Protein AF-A0A9R0DMP6-F1 (afdb_monomer)

Radius of gyration: 32.62 Å; Cα contacts (8 Å, |Δi|>4): 359; chains: 1; bounding box: 86×54×80 Å

Structure (mmCIF, N/CA/C/O backbone):
data_AF-A0A9R0DMP6-F1
#
_entry.id   AF-A0A9R0DMP6-F1
#
loop_
_atom_site.group_PDB
_atom_site.id
_atom_site.type_symbol
_atom_site.label_atom_id
_atom_site.label_alt_id
_atom_site.label_comp_id
_atom_site.label_asym_id
_atom_site.label_entity_id
_atom_site.label_seq_id
_atom_site.pdbx_PDB_ins_code
_atom_site.Cartn_x
_atom_site.Cartn_y
_atom_site.Cartn_z
_atom_site.occupancy
_atom_site.B_iso_or_equiv
_atom_site.auth_seq_id
_atom_site.auth_comp_id
_atom_site.auth_asym_id
_atom_site.auth_atom_id
_atom_site.pdbx_PDB_model_num
ATOM 1 N N . MET A 1 1 ? 0.246 -8.257 -2.667 1.00 47.66 1 MET A N 1
ATOM 2 C CA . MET A 1 1 ? -1.151 -7.794 -2.554 1.00 47.66 1 MET A CA 1
ATOM 3 C C . MET A 1 1 ? -2.000 -8.799 -3.299 1.00 47.66 1 MET A C 1
ATOM 5 O O . MET A 1 1 ? -1.548 -9.248 -4.347 1.00 47.66 1 MET A O 1
ATOM 9 N N . GLY A 1 2 ? -3.078 -9.253 -2.658 1.00 70.06 2 GLY A N 1
ATOM 10 C CA . GLY A 1 2 ? -3.811 -10.471 -3.004 1.00 70.06 2 GLY A CA 1
ATOM 11 C C . GLY A 1 2 ? -4.573 -10.407 -4.324 1.00 70.06 2 GLY A C 1
ATOM 12 O O . GLY A 1 2 ? -4.516 -9.415 -5.049 1.00 70.06 2 GLY A O 1
ATOM 13 N N . ASN A 1 3 ? -5.274 -11.497 -4.623 1.00 82.44 3 ASN A N 1
ATOM 14 C CA . ASN A 1 3 ? -6.176 -11.584 -5.764 1.00 82.44 3 ASN A CA 1
ATOM 15 C C . ASN A 1 3 ? -7.238 -10.463 -5.663 1.00 82.44 3 ASN A C 1
ATOM 17 O O . ASN A 1 3 ? -7.941 -10.418 -4.654 1.00 82.44 3 ASN A O 1
ATOM 21 N N . PRO A 1 4 ? -7.371 -9.569 -6.664 1.00 87.19 4 PRO A N 1
ATOM 22 C CA . PRO A 1 4 ? -8.314 -8.447 -6.616 1.00 87.19 4 PRO A CA 1
ATOM 23 C C . PRO A 1 4 ? -9.784 -8.884 -6.549 1.00 87.19 4 PRO A C 1
ATOM 25 O O . PRO A 1 4 ? -10.624 -8.109 -6.109 1.00 87.19 4 PRO A O 1
ATOM 28 N N . VAL A 1 5 ? -10.092 -10.118 -6.954 1.00 91.69 5 VAL A N 1
ATOM 29 C CA . VAL A 1 5 ? -11.447 -10.687 -6.919 1.00 91.69 5 VAL A CA 1
ATOM 30 C C . VAL A 1 5 ? -11.797 -11.232 -5.530 1.00 91.69 5 VAL A C 1
ATOM 32 O O . VAL A 1 5 ? -12.966 -11.271 -5.158 1.00 91.69 5 VAL A O 1
ATOM 35 N N . ALA A 1 6 ? -10.798 -11.615 -4.729 1.00 90.31 6 ALA A N 1
ATOM 36 C CA . ALA A 1 6 ? -11.034 -12.283 -3.450 1.00 90.31 6 ALA A CA 1
ATOM 37 C C . ALA A 1 6 ? -11.860 -11.448 -2.445 1.00 90.31 6 ALA A C 1
ATOM 39 O O . ALA A 1 6 ? -12.798 -12.011 -1.887 1.00 90.31 6 ALA A O 1
ATOM 40 N N . PRO A 1 7 ? -11.615 -10.135 -2.238 1.00 90.69 7 PRO A N 1
ATOM 41 C CA . PRO A 1 7 ? -12.440 -9.330 -1.330 1.00 90.69 7 PRO A CA 1
ATOM 42 C C . PRO A 1 7 ? -13.903 -9.224 -1.771 1.00 90.69 7 PRO A C 1
ATOM 44 O O . PRO A 1 7 ? -14.795 -9.177 -0.932 1.00 90.69 7 PRO A O 1
ATOM 47 N N . ILE A 1 8 ? -14.150 -9.206 -3.085 1.00 91.25 8 ILE A N 1
ATOM 48 C CA . ILE A 1 8 ? -15.504 -9.124 -3.646 1.00 91.25 8 ILE A CA 1
ATOM 49 C C . ILE A 1 8 ? -16.259 -10.419 -3.351 1.00 91.25 8 ILE A C 1
ATOM 51 O O . ILE A 1 8 ? -17.368 -10.373 -2.831 1.00 91.25 8 ILE A O 1
ATOM 55 N N . LEU A 1 9 ? -15.637 -11.570 -3.625 1.00 92.62 9 LEU A N 1
ATOM 56 C CA . LEU A 1 9 ? -16.234 -12.875 -3.330 1.00 92.62 9 LEU A CA 1
ATOM 57 C C . LEU A 1 9 ? -16.460 -13.076 -1.828 1.00 92.62 9 LEU A C 1
ATOM 59 O O . LEU A 1 9 ? -17.505 -13.584 -1.438 1.00 92.62 9 LEU A O 1
ATOM 63 N N . ALA A 1 10 ? -15.511 -12.644 -0.992 1.00 91.50 10 ALA A N 1
ATOM 64 C CA . ALA A 1 10 ? -15.656 -12.703 0.458 1.00 91.50 10 ALA A CA 1
ATOM 65 C C . ALA A 1 10 ? -16.846 -11.860 0.938 1.00 91.50 10 ALA A C 1
ATOM 67 O O . ALA A 1 10 ? -17.655 -12.346 1.719 1.00 91.50 10 ALA A O 1
ATOM 68 N N . ASN A 1 11 ? -16.999 -10.632 0.434 1.00 92.38 11 ASN A N 1
ATOM 69 C CA . ASN A 1 11 ? -18.142 -9.789 0.782 1.00 92.38 11 ASN A CA 1
ATOM 70 C C . ASN A 1 11 ? -19.471 -10.377 0.307 1.00 92.38 11 ASN A C 1
ATOM 72 O O . ASN A 1 11 ? -20.410 -10.391 1.092 1.00 92.38 11 ASN A O 1
ATOM 76 N N . LEU A 1 12 ? -19.534 -10.903 -0.921 1.00 93.38 12 LEU A N 1
ATOM 77 C CA . LEU A 1 12 ? -20.744 -11.532 -1.457 1.00 93.38 12 LEU A CA 1
ATOM 78 C C . LEU A 1 12 ? -21.187 -12.720 -0.595 1.00 93.38 12 LEU A C 1
ATOM 80 O O . LEU A 1 12 ? -22.362 -12.855 -0.264 1.00 93.38 12 LEU A O 1
ATOM 84 N N . TRP A 1 13 ? -20.232 -13.568 -0.204 1.00 91.44 13 TRP A N 1
ATOM 85 C CA . TRP A 1 13 ? -20.510 -14.684 0.693 1.00 91.44 13 TRP A CA 1
ATOM 86 C C . TRP A 1 13 ? -20.978 -14.204 2.068 1.00 91.44 13 TRP A C 1
ATOM 88 O O . TRP A 1 13 ? -21.959 -14.723 2.594 1.00 91.44 13 TRP A O 1
ATOM 98 N N . MET A 1 14 ? -20.307 -13.199 2.637 1.00 91.94 14 MET A N 1
ATOM 99 C CA . MET A 1 14 ? -20.679 -12.647 3.938 1.00 91.94 14 MET A CA 1
ATOM 100 C C . MET A 1 14 ? -22.059 -11.986 3.921 1.00 91.94 14 MET A C 1
ATOM 102 O O . MET A 1 14 ? -22.785 -12.140 4.889 1.00 91.94 14 MET A O 1
ATOM 106 N N . GLU A 1 15 ? -22.464 -11.322 2.838 1.00 91.56 15 GLU A N 1
ATOM 107 C CA . GLU A 1 15 ? -23.814 -10.750 2.710 1.00 91.56 15 GLU A CA 1
ATOM 108 C C . GLU A 1 15 ? -24.899 -11.833 2.691 1.00 91.56 15 GLU A C 1
ATOM 110 O O . GLU A 1 15 ? -25.891 -11.724 3.411 1.00 91.56 15 GLU A O 1
ATOM 115 N N . TYR A 1 16 ? -24.693 -12.903 1.913 1.00 90.06 16 TYR A N 1
ATOM 116 C CA . TYR A 1 16 ? -25.585 -14.067 1.921 1.00 90.06 16 TYR A CA 1
ATOM 117 C C . TYR A 1 16 ? -25.663 -14.698 3.318 1.00 90.06 16 TYR A C 1
ATOM 119 O O . TYR A 1 16 ? -26.747 -14.963 3.835 1.00 90.06 16 TYR A O 1
ATOM 127 N N . PHE A 1 17 ? -24.506 -14.890 3.949 1.00 88.50 17 PHE A N 1
ATOM 128 C CA . PHE A 1 17 ? -24.397 -15.456 5.286 1.00 88.50 17 PHE A CA 1
ATOM 129 C C . PHE A 1 17 ? -25.123 -14.601 6.337 1.00 88.50 17 PHE A C 1
ATOM 131 O O . PHE A 1 17 ? -25.928 -15.111 7.111 1.00 88.50 17 PHE A O 1
ATOM 138 N N . GLU A 1 18 ? -24.885 -13.289 6.345 1.00 89.81 18 GLU A N 1
ATOM 139 C CA . GLU A 1 18 ? -25.514 -12.339 7.268 1.00 89.81 18 GLU A CA 1
ATOM 140 C C . GLU A 1 18 ? -27.040 -12.319 7.099 1.00 89.81 18 GLU A C 1
ATOM 142 O O . GLU A 1 18 ? -27.763 -12.256 8.095 1.00 89.81 18 GLU A O 1
ATOM 147 N N . ALA A 1 19 ? -27.544 -12.433 5.865 1.00 86.50 19 ALA A N 1
ATOM 148 C CA . ALA A 1 19 ? -28.979 -12.468 5.583 1.00 86.50 19 ALA A CA 1
ATOM 149 C C . ALA A 1 19 ? -29.691 -13.698 6.174 1.00 86.50 19 ALA A C 1
ATOM 151 O O . ALA A 1 19 ? -30.853 -13.595 6.580 1.00 86.50 19 ALA A O 1
ATOM 152 N N . GLU A 1 20 ? -29.008 -14.842 6.243 1.00 81.62 20 GLU A N 1
ATOM 153 C CA . GLU A 1 20 ? -29.551 -16.058 6.853 1.00 81.62 20 GLU A CA 1
ATOM 154 C C . GLU A 1 20 ? -29.534 -15.984 8.384 1.00 81.62 20 GLU A C 1
ATOM 156 O O . GLU A 1 20 ? -30.531 -16.304 9.035 1.00 81.62 20 GLU A O 1
ATOM 161 N N . VAL A 1 21 ? -28.445 -15.483 8.972 1.00 79.19 21 VAL A N 1
ATOM 162 C CA . VAL A 1 21 ? -28.261 -15.516 10.432 1.00 79.19 21 VAL A CA 1
ATOM 163 C C . VAL A 1 21 ? -29.020 -14.407 11.155 1.00 79.19 21 VAL A C 1
ATOM 165 O O . VAL A 1 21 ? -29.660 -14.647 12.182 1.00 79.19 21 VAL A O 1
ATOM 168 N N . LEU A 1 22 ? -29.011 -13.186 10.611 1.00 81.31 22 LEU A N 1
ATOM 169 C CA . LEU A 1 22 ? -29.669 -12.044 11.253 1.00 81.31 22 LEU A CA 1
ATOM 170 C C . LEU A 1 22 ? -31.196 -12.200 11.311 1.00 81.31 22 LEU A C 1
ATOM 172 O O . LEU A 1 22 ? -31.851 -11.534 12.114 1.00 81.31 22 LEU A O 1
ATOM 176 N N . ARG A 1 23 ? -31.777 -13.095 10.500 1.00 79.00 23 ARG A N 1
ATOM 177 C CA . ARG A 1 23 ? -33.219 -13.377 10.499 1.00 79.00 23 ARG A CA 1
ATOM 178 C C . ARG A 1 23 ? -33.679 -14.017 11.811 1.00 79.00 23 ARG A C 1
ATOM 180 O O . ARG A 1 23 ? -34.743 -13.658 12.307 1.00 79.00 23 ARG A O 1
ATOM 187 N N . GLN A 1 24 ? -32.879 -14.920 12.377 1.00 77.12 24 GLN A N 1
ATOM 188 C CA . GLN A 1 24 ? -33.240 -15.695 13.572 1.00 77.12 24 GLN A CA 1
ATOM 189 C C . GLN A 1 24 ? -33.120 -14.877 14.867 1.00 77.12 24 GLN A C 1
ATOM 191 O O . GLN A 1 24 ? -33.900 -15.064 15.796 1.00 77.12 24 GLN A O 1
ATOM 196 N N . TYR A 1 25 ? -32.197 -13.913 14.904 1.00 79.25 25 TYR A N 1
ATOM 197 C CA . TYR A 1 25 ? -31.816 -13.188 16.123 1.00 79.25 25 TYR A CA 1
ATOM 198 C C . TYR A 1 25 ? -32.162 -11.691 16.095 1.00 79.25 25 TYR A C 1
ATOM 200 O O . TYR A 1 25 ? -31.658 -10.900 16.896 1.00 79.25 25 TYR A O 1
ATOM 208 N N . LYS A 1 26 ? -33.074 -11.293 15.197 1.00 78.19 26 LYS A N 1
ATOM 209 C CA . LYS A 1 26 ? -33.461 -9.893 14.947 1.00 78.19 26 LYS A CA 1
ATOM 210 C C . LYS A 1 26 ? -33.944 -9.139 16.194 1.00 78.19 26 LYS A C 1
ATOM 212 O O . LYS A 1 26 ? -33.806 -7.923 16.268 1.00 78.19 26 LYS A O 1
ATOM 217 N N . ASN A 1 27 ? -34.502 -9.848 17.173 1.00 81.94 27 ASN A N 1
ATOM 218 C CA . ASN A 1 27 ? -35.017 -9.237 18.400 1.00 81.94 27 ASN A CA 1
ATOM 219 C C . ASN A 1 27 ? -33.909 -8.898 19.412 1.00 81.94 27 ASN A C 1
ATOM 221 O O . ASN A 1 27 ? -34.104 -8.012 20.245 1.00 81.94 27 ASN A O 1
ATOM 225 N N . ILE A 1 28 ? -32.758 -9.574 19.322 1.00 85.50 28 ILE A N 1
ATOM 226 C CA . ILE A 1 28 ? -31.665 -9.499 20.300 1.00 85.50 28 ILE A CA 1
ATOM 227 C C . ILE A 1 28 ? -30.482 -8.674 19.763 1.00 85.50 28 ILE A C 1
ATOM 229 O O . ILE A 1 28 ? -29.799 -7.987 20.522 1.00 85.50 28 ILE A O 1
ATOM 233 N N . ILE A 1 29 ? -30.264 -8.678 18.446 1.00 89.50 29 ILE A N 1
ATOM 234 C CA . ILE A 1 29 ? -29.231 -7.873 17.784 1.00 89.50 29 ILE A CA 1
ATOM 235 C C . ILE A 1 29 ? -29.808 -6.500 17.431 1.00 89.50 29 ILE A C 1
ATOM 237 O O . ILE A 1 29 ? -30.638 -6.378 16.531 1.00 89.50 29 ILE A O 1
ATOM 241 N N . LYS A 1 30 ? -29.349 -5.443 18.109 1.00 88.81 30 LYS A N 1
ATOM 242 C CA . LYS A 1 30 ? -29.764 -4.057 17.816 1.00 88.81 30 LYS A CA 1
ATOM 243 C C . LYS A 1 30 ? -28.928 -3.415 16.722 1.00 88.81 30 LYS A C 1
ATOM 245 O O . LYS A 1 30 ? -29.448 -2.655 15.910 1.00 88.81 30 LYS A O 1
ATOM 250 N N . VAL A 1 31 ? -27.633 -3.715 16.703 1.00 90.56 31 VAL A N 1
ATOM 251 C CA . VAL A 1 31 ? -26.688 -3.188 15.715 1.00 90.56 31 VAL A CA 1
ATOM 252 C C . VAL A 1 31 ? -25.806 -4.324 15.237 1.00 90.56 31 VAL A C 1
ATOM 254 O O . VAL A 1 31 ? -25.277 -5.063 16.055 1.00 90.56 31 VAL A O 1
ATOM 257 N N . TRP A 1 32 ? -25.626 -4.418 13.921 1.00 91.38 32 TRP A N 1
ATOM 258 C CA . TRP A 1 32 ? -24.657 -5.292 13.267 1.00 91.38 32 TRP A CA 1
ATOM 259 C C . TRP A 1 32 ? -23.943 -4.498 12.176 1.00 91.38 32 TRP A C 1
ATOM 261 O O . TRP A 1 32 ? -24.579 -4.017 11.231 1.00 91.38 32 TRP A O 1
ATOM 271 N N . LYS A 1 33 ? -22.633 -4.298 12.321 1.00 91.69 33 LYS A N 1
ATOM 272 C CA . LYS A 1 33 ? -21.805 -3.558 11.362 1.00 91.69 33 LYS A CA 1
ATOM 273 C C . LYS A 1 33 ? -20.519 -4.325 11.103 1.00 91.69 33 LYS A C 1
ATOM 275 O O . LYS A 1 33 ? -19.736 -4.542 12.020 1.00 91.69 33 LYS A O 1
ATOM 280 N N . ARG A 1 34 ? -20.286 -4.693 9.845 1.00 92.88 34 ARG A N 1
ATOM 281 C CA . ARG A 1 34 ? -19.090 -5.418 9.416 1.00 92.88 34 ARG A CA 1
ATOM 282 C C . ARG A 1 34 ? -18.136 -4.509 8.652 1.00 92.88 34 ARG A C 1
ATOM 284 O O . ARG A 1 34 ? -18.558 -3.745 7.784 1.00 92.88 34 ARG A O 1
ATOM 291 N N . ASN A 1 35 ? -16.848 -4.638 8.942 1.00 90.94 35 ASN A N 1
ATOM 292 C CA . ASN A 1 35 ? -15.760 -4.084 8.152 1.00 90.94 35 ASN A CA 1
ATOM 293 C C . ASN A 1 35 ? -14.776 -5.203 7.794 1.00 90.94 35 ASN A C 1
ATOM 295 O O . ASN A 1 35 ? -13.961 -5.604 8.618 1.00 90.94 35 ASN A O 1
ATOM 299 N N . VAL A 1 36 ? -14.859 -5.690 6.553 1.00 88.25 36 VAL A N 1
ATOM 300 C CA . VAL A 1 36 ? -14.099 -6.851 6.063 1.00 88.25 36 VAL A CA 1
ATOM 301 C C . VAL A 1 36 ? -14.333 -8.072 6.964 1.00 88.25 36 VAL A C 1
ATOM 303 O O . VAL A 1 36 ? -15.389 -8.694 6.846 1.00 88.25 36 VAL A O 1
ATOM 306 N N . ASP A 1 37 ? -13.383 -8.394 7.839 1.00 89.06 37 ASP A N 1
ATOM 307 C CA . ASP A 1 37 ? -13.342 -9.544 8.741 1.00 89.06 37 ASP A CA 1
ATOM 308 C C . ASP A 1 37 ? -13.731 -9.211 10.192 1.00 89.06 37 ASP A C 1
ATOM 310 O O . ASP A 1 37 ? -13.961 -10.124 10.980 1.00 89.06 37 ASP A O 1
ATOM 314 N N . GLU A 1 38 ? -13.858 -7.930 10.550 1.00 91.62 38 GLU A N 1
ATOM 315 C CA . GLU A 1 38 ? -14.261 -7.501 11.894 1.00 91.62 38 GLU A CA 1
ATOM 316 C C . GLU A 1 38 ? -15.740 -7.090 11.929 1.00 91.62 38 GLU A C 1
ATOM 318 O O . GLU A 1 38 ? -16.227 -6.366 11.058 1.00 91.62 38 GLU A O 1
ATOM 323 N N . ILE A 1 39 ? -16.465 -7.530 12.960 1.00 92.56 39 ILE A N 1
ATOM 324 C CA . ILE A 1 39 ? -17.886 -7.221 13.169 1.00 92.56 39 ILE A CA 1
ATOM 325 C C . ILE A 1 39 ? -18.047 -6.518 14.515 1.00 92.56 39 ILE A C 1
ATOM 327 O O . ILE A 1 39 ? -17.585 -7.011 15.541 1.00 92.56 39 ILE A O 1
ATOM 331 N N . PHE A 1 40 ? -18.736 -5.381 14.505 1.00 93.00 40 PHE A N 1
ATOM 332 C CA . PHE A 1 40 ? -19.236 -4.706 15.695 1.00 93.00 40 PHE A CA 1
ATOM 333 C C . PHE A 1 40 ? -20.722 -5.014 15.865 1.00 93.00 40 PHE A C 1
ATOM 335 O O . PHE A 1 40 ? -21.513 -4.849 14.928 1.00 93.00 40 PHE A O 1
ATOM 342 N N . CYS A 1 41 ? -21.098 -5.450 17.064 1.00 91.94 41 CYS A N 1
ATOM 343 C CA . CYS A 1 41 ? -22.458 -5.850 17.380 1.00 91.94 41 CYS A CA 1
ATOM 344 C C . CYS A 1 41 ? -22.899 -5.280 18.732 1.00 91.94 41 CYS A C 1
ATOM 346 O O . CYS A 1 41 ? -22.147 -5.353 19.699 1.00 91.94 41 CYS A O 1
ATOM 348 N N . ILE A 1 42 ? -24.132 -4.767 18.802 1.00 91.12 42 ILE A N 1
ATOM 349 C CA . ILE A 1 42 ? -24.806 -4.438 20.068 1.00 91.12 42 ILE A CA 1
ATOM 350 C C . ILE A 1 42 ? -25.887 -5.487 20.299 1.00 91.12 42 ILE A C 1
ATOM 352 O O . ILE A 1 42 ? -26.832 -5.596 19.510 1.00 91.12 42 ILE A O 1
ATOM 356 N N . PHE A 1 43 ? -25.727 -6.253 21.374 1.00 90.50 43 PHE A N 1
ATOM 357 C CA . PHE A 1 43 ? -26.576 -7.381 21.739 1.00 90.50 43 PHE A CA 1
ATOM 358 C C . PHE A 1 43 ? -27.328 -7.053 23.035 1.00 90.50 43 PHE A C 1
ATOM 360 O O . PHE A 1 43 ? -26.721 -6.556 23.977 1.00 90.50 43 PHE A O 1
ATOM 367 N N . THR A 1 44 ? -28.638 -7.308 23.091 1.00 89.69 44 THR A N 1
ATOM 368 C CA . THR A 1 44 ? -29.468 -7.053 24.292 1.00 89.69 44 THR A CA 1
ATOM 369 C C . THR A 1 44 ? -29.822 -8.318 25.073 1.00 89.69 44 THR A C 1
ATOM 371 O O . THR A 1 44 ? -30.616 -8.256 26.006 1.00 89.69 44 THR A O 1
ATOM 374 N N . GLY A 1 45 ? -29.294 -9.468 24.654 1.00 86.44 45 GLY A N 1
ATOM 375 C CA . GLY A 1 45 ? -29.488 -10.757 25.315 1.00 86.44 45 GLY A CA 1
ATOM 376 C C . GLY A 1 45 ? -28.490 -10.992 26.444 1.00 86.44 45 GLY A C 1
ATOM 377 O O . GLY A 1 45 ? -27.588 -10.189 26.685 1.00 86.44 45 GLY A O 1
ATOM 378 N N . SER A 1 46 ? -28.645 -12.124 27.118 1.00 89.31 46 SER A N 1
ATOM 379 C CA . SER A 1 46 ? -27.696 -12.609 28.115 1.00 89.31 46 SER A CA 1
ATOM 380 C C . SER A 1 46 ? -26.394 -13.100 27.469 1.00 89.31 46 SER A C 1
ATOM 382 O O . SER A 1 46 ? -26.321 -13.357 26.265 1.00 89.31 46 SER A O 1
ATOM 384 N N . GLN A 1 47 ? -25.353 -13.300 28.280 1.00 88.38 47 GLN A N 1
ATOM 385 C CA . GLN A 1 47 ? -24.115 -13.925 27.807 1.00 88.38 47 GLN A CA 1
ATOM 386 C C . GLN A 1 47 ? -24.360 -15.329 27.219 1.00 88.38 47 GLN A C 1
ATOM 388 O O . GLN A 1 47 ? -23.729 -15.700 26.232 1.00 88.38 47 GLN A O 1
ATOM 393 N N . GLN A 1 48 ? -25.310 -16.086 27.775 1.00 90.25 48 GLN A N 1
ATOM 394 C CA . GLN A 1 48 ? -25.670 -17.418 27.281 1.00 90.25 48 GLN A CA 1
ATOM 395 C C . GLN A 1 48 ? -26.272 -17.356 25.872 1.00 90.25 48 GLN A C 1
ATOM 397 O O . GLN A 1 48 ? -25.953 -18.200 25.033 1.00 90.25 48 GLN A O 1
ATOM 402 N N . ASP A 1 49 ? -27.074 -16.324 25.590 1.00 88.88 49 ASP A N 1
ATOM 403 C CA . ASP A 1 49 ? -27.639 -16.089 24.258 1.00 88.88 49 ASP A CA 1
ATOM 404 C C . ASP A 1 49 ? -26.537 -15.792 23.234 1.00 88.88 49 ASP A C 1
ATOM 406 O O . ASP A 1 49 ? -26.583 -16.289 22.111 1.00 88.88 49 ASP A O 1
ATOM 410 N N . ILE A 1 50 ? -25.508 -15.029 23.625 1.00 89.81 50 ILE A N 1
ATOM 411 C CA . ILE A 1 50 ? -24.346 -14.740 22.769 1.00 89.81 50 ILE A CA 1
ATOM 412 C C . ILE A 1 50 ? -23.554 -16.018 22.488 1.00 89.81 50 ILE A C 1
ATOM 414 O O . ILE A 1 50 ? -23.184 -16.286 21.346 1.00 89.81 50 ILE A O 1
ATOM 418 N N . GLU A 1 51 ? -23.294 -16.829 23.511 1.00 91.81 51 GLU A N 1
ATOM 419 C CA . GLU A 1 51 ? -22.572 -18.091 23.346 1.00 91.81 51 GLU A CA 1
ATOM 420 C C . GLU A 1 51 ? -23.337 -19.067 22.447 1.00 91.81 51 GLU A C 1
ATOM 422 O O . GLU A 1 51 ? -22.730 -19.718 21.593 1.00 91.81 51 GLU A O 1
ATOM 427 N N . GLN A 1 52 ? -24.664 -19.142 22.592 1.00 90.44 52 GLN A N 1
ATOM 428 C CA . GLN A 1 52 ? -25.511 -19.928 21.697 1.00 90.44 52 GLN A CA 1
ATOM 429 C C . GLN A 1 52 ? -25.464 -19.386 20.269 1.00 90.44 52 GLN A C 1
ATOM 431 O O . GLN A 1 52 ? -25.233 -20.150 19.335 1.00 90.44 52 GLN A O 1
ATOM 436 N N . TYR A 1 53 ? -25.569 -18.069 20.103 1.00 89.44 53 TYR A N 1
ATOM 437 C CA . TYR A 1 53 ? -25.480 -17.420 18.801 1.00 89.44 53 TYR A CA 1
ATOM 438 C C . TYR A 1 53 ? -24.151 -17.715 18.090 1.00 89.44 53 TYR A C 1
ATOM 440 O O . TYR A 1 53 ? -24.123 -18.024 16.900 1.00 89.44 53 TYR A O 1
ATOM 448 N N . ILE A 1 54 ? -23.031 -17.680 18.818 1.00 91.00 54 ILE A N 1
ATOM 449 C CA . ILE A 1 54 ? -21.704 -17.998 18.274 1.00 91.00 54 ILE A CA 1
ATOM 450 C C . ILE A 1 54 ? -21.583 -19.486 17.916 1.00 91.00 54 ILE A C 1
ATOM 452 O O . ILE A 1 54 ? -20.943 -19.820 16.915 1.00 91.00 54 ILE A O 1
ATOM 456 N N . ARG A 1 55 ? -22.201 -20.393 18.687 1.00 91.31 55 ARG A N 1
ATOM 457 C CA . ARG A 1 55 ? -22.284 -21.820 18.324 1.00 91.31 55 ARG A CA 1
ATOM 458 C C . ARG A 1 55 ? -23.059 -22.014 17.024 1.00 91.31 55 ARG A C 1
ATOM 460 O O . ARG A 1 55 ? -22.552 -22.694 16.130 1.00 91.31 55 ARG A O 1
ATOM 467 N N . ASP A 1 56 ? -24.209 -21.364 16.886 1.00 88.88 56 ASP A N 1
ATOM 468 C CA . ASP A 1 56 ? -25.033 -21.445 15.679 1.00 88.88 56 ASP A CA 1
ATOM 469 C C . ASP A 1 56 ? -24.291 -20.879 14.465 1.00 88.88 56 ASP A C 1
ATOM 471 O O . ASP A 1 56 ? -24.178 -21.554 13.441 1.00 88.88 56 ASP A O 1
ATOM 475 N N . LEU A 1 57 ? -23.671 -19.701 14.605 1.00 89.31 57 LEU A N 1
ATOM 476 C CA . LEU A 1 57 ? -22.816 -19.092 13.579 1.00 89.31 57 LEU A CA 1
ATOM 477 C C . LEU A 1 57 ? -21.729 -20.054 13.082 1.00 89.31 57 LEU A C 1
ATOM 479 O O . LEU A 1 57 ? -21.486 -20.180 11.881 1.00 89.31 57 LEU A O 1
ATOM 483 N N . ASN A 1 58 ? -21.076 -20.748 14.015 1.00 92.00 58 ASN A N 1
ATOM 484 C CA . ASN A 1 58 ? -19.980 -21.670 13.733 1.00 92.00 58 ASN A CA 1
ATOM 485 C C . ASN A 1 58 ? -20.429 -23.028 13.176 1.00 92.00 58 ASN A C 1
ATOM 487 O O . ASN A 1 58 ? -19.566 -23.807 12.747 1.00 92.00 58 ASN A O 1
ATOM 491 N N . SER A 1 59 ? -21.735 -23.312 13.182 1.00 90.19 59 SER A N 1
ATOM 492 C CA . SER A 1 59 ? -22.331 -24.536 12.630 1.00 90.19 59 SER A CA 1
ATOM 493 C C . SER A 1 59 ? -22.600 -24.448 11.124 1.00 90.19 59 SER A C 1
ATOM 495 O O . SER A 1 59 ? -22.580 -25.464 10.436 1.00 90.19 59 SER A O 1
ATOM 497 N N . ILE A 1 60 ? -22.776 -23.233 10.595 1.00 86.81 60 ILE A N 1
ATOM 498 C CA . ILE A 1 60 ? -23.199 -22.998 9.205 1.00 86.81 60 ILE A CA 1
ATOM 499 C C . ILE A 1 60 ? -22.140 -23.445 8.200 1.00 86.81 60 ILE A C 1
ATOM 501 O O . ILE A 1 60 ? -22.464 -23.946 7.124 1.00 86.81 60 ILE A O 1
ATOM 505 N N . HIS A 1 61 ? -20.861 -23.247 8.522 1.00 89.00 61 HIS A N 1
ATOM 506 C CA . HIS A 1 61 ? -19.783 -23.603 7.613 1.00 89.00 61 HIS A CA 1
ATOM 507 C C . HIS A 1 61 ? -18.561 -24.136 8.358 1.00 89.00 61 HIS A C 1
ATOM 509 O O . HIS A 1 61 ? -17.984 -23.462 9.209 1.00 89.00 61 HIS A O 1
ATOM 515 N N . ALA A 1 62 ? -18.111 -25.337 7.985 1.00 90.38 62 ALA A N 1
ATOM 516 C CA . ALA A 1 62 ? -17.022 -26.036 8.668 1.00 90.38 62 ALA A CA 1
ATOM 517 C C . ALA A 1 62 ? -15.707 -25.233 8.704 1.00 90.38 62 ALA A C 1
ATOM 519 O O . ALA A 1 62 ? -15.009 -25.237 9.717 1.00 90.38 62 ALA A O 1
ATOM 520 N N . ASN A 1 63 ? -15.405 -24.497 7.628 1.00 91.00 63 ASN A N 1
ATOM 521 C CA . ASN A 1 63 ? -14.136 -23.776 7.468 1.00 91.00 63 ASN A CA 1
ATOM 522 C C . ASN A 1 63 ? -14.190 -22.300 7.899 1.00 91.00 63 ASN A C 1
ATOM 524 O O . ASN A 1 63 ? -13.223 -21.576 7.677 1.00 91.00 63 ASN A O 1
ATOM 528 N N . MET A 1 64 ? -15.308 -21.825 8.460 1.00 88.56 64 MET A N 1
ATOM 529 C CA . MET A 1 64 ? -15.441 -20.443 8.930 1.00 88.56 64 MET A CA 1
ATOM 530 C C . MET A 1 64 ? -15.763 -20.447 10.420 1.00 88.56 64 MET A C 1
ATOM 532 O O . MET A 1 64 ? -16.715 -21.097 10.843 1.00 88.56 64 MET A O 1
ATOM 536 N N . LYS A 1 65 ? -14.942 -19.753 11.215 1.00 91.25 65 LYS A N 1
ATOM 537 C CA . LYS A 1 65 ? -15.098 -19.692 12.669 1.00 91.25 65 LYS A CA 1
ATOM 538 C C . LYS A 1 65 ? -15.099 -18.249 13.153 1.00 91.25 65 LYS A C 1
ATOM 540 O O . LYS A 1 65 ? -14.143 -17.512 12.932 1.00 91.25 65 LYS A O 1
ATOM 545 N N . PHE A 1 66 ? -16.173 -17.876 13.830 1.00 91.50 66 PHE A N 1
ATOM 546 C CA . PHE A 1 66 ? -16.347 -16.624 14.537 1.00 91.50 66 PHE A CA 1
ATOM 547 C C . PHE A 1 66 ? -15.831 -16.764 15.960 1.00 91.50 66 PHE A C 1
ATOM 549 O O . PHE A 1 66 ? -16.092 -17.747 16.660 1.00 91.50 66 PHE A O 1
ATOM 556 N N . THR A 1 67 ? -15.114 -15.732 16.378 1.00 93.06 67 THR A N 1
ATOM 557 C CA . THR A 1 67 ? -14.724 -15.493 17.763 1.00 93.06 67 THR A CA 1
ATOM 558 C C . THR A 1 67 ? -15.214 -14.104 18.137 1.00 93.06 67 THR A C 1
ATOM 560 O O . THR A 1 67 ? -15.437 -13.270 17.258 1.00 93.06 67 THR A O 1
ATOM 563 N N . TYR A 1 68 ? -15.414 -13.855 19.425 1.00 92.44 68 TYR A N 1
ATOM 564 C CA . TYR A 1 68 ? -15.917 -12.576 19.904 1.00 92.44 68 TYR A CA 1
ATOM 565 C C . TYR A 1 68 ? -15.131 -12.113 21.125 1.00 92.44 68 TYR A C 1
ATOM 567 O O . TYR A 1 68 ? -14.435 -12.891 21.781 1.00 92.44 68 TYR A O 1
ATOM 575 N N . LYS A 1 69 ? -15.238 -10.816 21.404 1.00 92.25 69 LYS A N 1
ATOM 576 C CA . LYS A 1 69 ? -14.767 -10.191 22.634 1.00 92.25 69 LYS A CA 1
ATOM 577 C C . LYS A 1 69 ? -15.911 -9.371 23.197 1.00 92.25 69 LYS A C 1
ATOM 579 O O . LYS A 1 69 ? -16.535 -8.618 22.453 1.00 92.25 69 LYS A O 1
ATOM 584 N N . MET A 1 70 ? -16.175 -9.548 24.482 1.00 91.69 70 MET A N 1
ATOM 585 C CA . MET A 1 70 ? -17.135 -8.724 25.205 1.00 91.69 70 MET A CA 1
ATOM 586 C C . MET A 1 70 ? -16.486 -7.408 25.608 1.00 91.69 70 MET A C 1
ATOM 588 O O . MET A 1 70 ? -15.262 -7.333 25.747 1.00 91.69 70 MET A O 1
ATOM 592 N N . GLU A 1 71 ? -17.312 -6.385 25.798 1.00 91.44 71 GLU A N 1
ATOM 593 C CA . GLU A 1 71 ? -16.865 -5.181 26.488 1.00 91.44 71 GLU A CA 1
ATOM 594 C C . GLU A 1 71 ? -16.410 -5.527 27.914 1.00 91.44 71 GLU A C 1
ATOM 596 O O . GLU A 1 71 ? -16.983 -6.395 28.578 1.00 91.44 71 GLU A O 1
ATOM 601 N N . THR A 1 72 ? -15.361 -4.857 28.380 1.00 90.81 72 THR A N 1
ATOM 602 C CA . THR A 1 72 ? -14.879 -4.939 29.763 1.00 90.81 72 THR A CA 1
ATOM 603 C C . THR A 1 72 ? -14.904 -3.532 30.333 1.00 90.81 72 THR A C 1
ATOM 605 O O . THR A 1 72 ? -14.472 -2.595 29.667 1.00 90.81 72 THR A O 1
ATOM 608 N N . ASP A 1 73 ? -15.458 -3.361 31.532 1.00 90.12 73 ASP A N 1
ATOM 609 C CA . ASP A 1 73 ? -15.564 -2.053 32.194 1.00 90.12 73 ASP A CA 1
ATOM 610 C C . ASP A 1 73 ? -16.225 -0.971 31.317 1.00 90.12 73 ASP A C 1
ATOM 612 O O . ASP A 1 73 ? -15.829 0.191 31.325 1.00 90.12 73 ASP A O 1
ATOM 616 N N . ARG A 1 74 ? -17.253 -1.364 30.545 1.00 91.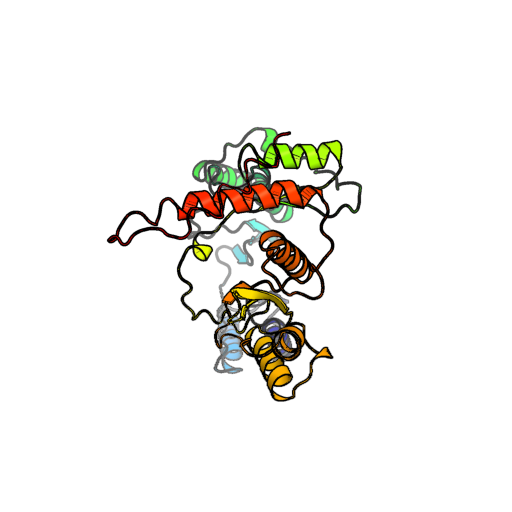19 74 ARG A N 1
ATOM 617 C CA . ARG A 1 74 ? -17.970 -0.513 29.572 1.00 91.19 74 ARG A CA 1
ATOM 618 C C . ARG A 1 74 ? -17.091 0.014 28.432 1.00 91.19 74 ARG A C 1
ATOM 620 O O . ARG A 1 74 ? -17.444 1.017 27.814 1.00 91.19 74 ARG A O 1
ATOM 627 N N . THR A 1 75 ? -15.965 -0.645 28.159 1.00 92.31 75 THR A N 1
ATOM 628 C CA . THR A 1 75 ? -15.033 -0.295 27.082 1.00 92.31 75 THR A CA 1
ATOM 629 C C . THR A 1 75 ? -14.830 -1.453 26.103 1.00 92.31 75 THR A C 1
ATOM 631 O O . THR A 1 75 ? -14.815 -2.627 26.484 1.00 92.31 75 THR A O 1
ATOM 634 N N . LEU A 1 76 ? -14.667 -1.133 24.817 1.00 93.81 76 LEU A N 1
ATOM 635 C CA . LEU A 1 76 ? -14.414 -2.101 23.752 1.00 93.81 76 LEU A CA 1
ATOM 636 C C . LEU A 1 76 ? -13.537 -1.500 22.650 1.00 93.81 76 LEU A C 1
ATOM 638 O O . LEU A 1 76 ? -13.830 -0.448 22.086 1.00 93.81 76 LEU A O 1
ATOM 642 N N . ALA A 1 77 ? -12.482 -2.215 22.269 1.00 92.56 77 ALA A N 1
ATOM 643 C CA . ALA A 1 77 ? -11.627 -1.824 21.155 1.00 92.56 77 ALA A CA 1
ATOM 644 C C . ALA A 1 77 ? -12.198 -2.289 19.803 1.00 92.56 77 ALA A C 1
ATOM 646 O O . ALA A 1 77 ? -12.403 -3.486 19.599 1.00 92.56 77 ALA A O 1
ATOM 647 N N . PHE A 1 78 ? -12.362 -1.371 18.846 1.00 91.44 78 PHE A N 1
ATOM 648 C CA . PHE A 1 78 ? -12.820 -1.672 17.484 1.00 91.44 78 PHE A CA 1
ATOM 649 C C . PHE A 1 78 ? -12.123 -0.775 16.447 1.00 91.44 78 PHE A C 1
ATOM 651 O O . PHE A 1 78 ? -12.062 0.440 16.606 1.00 91.44 78 PHE A O 1
ATOM 658 N N . LEU A 1 79 ? -11.544 -1.356 15.385 1.00 89.06 79 LEU A N 1
ATOM 659 C CA . LEU A 1 79 ? -10.853 -0.636 14.291 1.00 89.06 79 LEU A CA 1
ATOM 660 C C . LEU A 1 79 ? -9.769 0.381 14.728 1.00 89.06 79 LEU A C 1
ATOM 662 O O . LEU A 1 79 ? -9.437 1.333 14.015 1.00 89.06 79 LEU A O 1
ATOM 666 N N . GLY A 1 80 ? -9.151 0.157 15.891 1.00 87.69 80 GLY A N 1
ATOM 667 C CA . GLY A 1 80 ? -8.141 1.058 16.458 1.00 87.69 80 GLY A CA 1
ATOM 668 C C . GLY A 1 80 ? -8.722 2.317 17.111 1.00 87.69 80 GLY A C 1
ATOM 669 O O . GLY A 1 80 ? -8.012 3.320 17.214 1.00 87.69 80 GLY A O 1
ATOM 670 N N . ILE A 1 81 ? -9.990 2.254 17.510 1.00 90.69 81 ILE A N 1
ATOM 671 C CA . ILE A 1 81 ? -10.697 3.191 18.383 1.00 90.69 81 ILE A CA 1
ATOM 672 C C . ILE A 1 81 ? -11.081 2.412 19.646 1.00 90.69 81 ILE A C 1
ATOM 674 O O . ILE A 1 81 ? -11.361 1.213 19.580 1.00 90.69 81 ILE A O 1
ATOM 678 N N . GLU A 1 82 ? -11.035 3.076 20.789 1.00 92.06 82 GLU A N 1
ATOM 679 C CA . GLU A 1 82 ? -11.591 2.588 22.045 1.00 92.06 82 GLU A CA 1
ATOM 680 C C . GLU A 1 82 ? -12.974 3.213 22.208 1.00 92.06 82 GLU A C 1
ATOM 682 O O . GLU A 1 82 ? -13.106 4.435 22.224 1.00 92.06 82 GLU A O 1
ATOM 687 N N . LEU A 1 83 ? -14.002 2.372 22.224 1.00 93.06 83 LEU A N 1
ATOM 688 C CA . LEU A 1 83 ? -15.384 2.778 22.429 1.00 93.06 83 LEU A CA 1
ATOM 689 C C . LEU A 1 83 ? -15.714 2.603 23.904 1.00 93.06 83 LEU A C 1
ATOM 691 O O . LEU A 1 83 ? -15.492 1.520 24.439 1.00 93.06 83 LEU A O 1
ATOM 695 N N . SER A 1 84 ? -16.281 3.629 24.526 1.00 92.75 84 SER A N 1
ATOM 696 C CA . SER A 1 84 ? -16.662 3.615 25.939 1.00 92.75 84 SER A CA 1
ATOM 697 C C . SER A 1 84 ? -18.120 4.032 26.094 1.00 92.75 84 SER A C 1
ATOM 699 O O . SER A 1 84 ? -18.553 4.998 25.471 1.00 92.75 84 SER A O 1
ATOM 701 N N . VAL A 1 85 ? -18.900 3.334 26.917 1.00 91.75 85 VAL A N 1
ATOM 702 C CA . VAL A 1 85 ? -20.303 3.698 27.174 1.00 91.75 85 VAL A CA 1
ATOM 703 C C . VAL A 1 85 ? -20.372 4.666 28.356 1.00 91.75 85 VAL A C 1
ATOM 705 O O . VAL A 1 85 ? -20.036 4.306 29.488 1.00 91.75 85 VAL A O 1
ATOM 708 N N . ARG A 1 86 ? -20.823 5.900 28.104 1.00 91.19 86 ARG A N 1
ATOM 709 C CA . ARG A 1 86 ? -21.021 6.928 29.136 1.00 91.19 86 ARG A CA 1
ATOM 710 C C . ARG A 1 86 ? -22.165 6.553 30.085 1.00 91.19 86 ARG A C 1
ATOM 712 O O . ARG A 1 86 ? -22.988 5.679 29.810 1.00 91.19 86 ARG A O 1
ATOM 719 N N . ALA A 1 87 ? -22.238 7.241 31.225 1.00 90.06 87 ALA A N 1
ATOM 720 C CA . ALA A 1 87 ? -23.288 7.017 32.223 1.00 90.06 87 ALA A CA 1
ATOM 721 C C . ALA A 1 87 ? -24.706 7.266 31.675 1.00 90.06 87 ALA A C 1
ATOM 723 O O . ALA A 1 87 ? -25.639 6.581 32.086 1.00 90.06 87 ALA A O 1
ATOM 724 N N . ASP A 1 88 ? -24.847 8.187 30.719 1.00 91.44 88 ASP A N 1
ATOM 725 C CA . ASP A 1 88 ? -26.100 8.507 30.024 1.00 91.44 88 ASP A CA 1
ATOM 726 C C . ASP A 1 88 ? -26.456 7.523 28.890 1.00 91.44 88 ASP A C 1
ATOM 728 O O . ASP A 1 88 ? -27.489 7.672 28.240 1.00 91.44 88 ASP A O 1
ATOM 732 N N . GLY A 1 89 ? -25.615 6.510 28.649 1.00 86.00 89 GLY A N 1
ATOM 733 C CA . GLY A 1 89 ? -25.797 5.512 27.596 1.00 86.00 89 GLY A CA 1
ATOM 734 C C . GLY A 1 89 ? -25.280 5.929 26.216 1.00 86.00 89 GLY A C 1
ATOM 735 O O . GLY A 1 89 ? -25.387 5.142 25.275 1.00 86.00 89 GLY A O 1
ATOM 736 N N . THR A 1 90 ? -24.704 7.126 26.066 1.00 89.75 90 THR A N 1
ATOM 737 C CA . THR A 1 90 ? -24.062 7.537 24.809 1.00 89.75 90 THR A CA 1
ATOM 738 C C . THR A 1 90 ? -22.692 6.879 24.635 1.00 89.75 90 THR A C 1
ATOM 740 O O . THR A 1 90 ? -22.034 6.496 25.604 1.00 89.75 90 THR A O 1
ATOM 743 N N . LEU A 1 91 ? -22.246 6.738 23.385 1.00 89.88 91 LEU A N 1
ATOM 744 C CA . LEU A 1 91 ? -20.902 6.250 23.081 1.00 89.88 91 LEU A CA 1
ATOM 745 C C . LEU A 1 91 ? -19.905 7.410 23.114 1.00 89.88 91 LEU A C 1
ATOM 747 O O . LEU A 1 91 ? -20.131 8.450 22.494 1.00 89.88 91 LEU A O 1
ATOM 751 N N . SER A 1 92 ? -18.803 7.196 23.821 1.00 91.88 92 SER A N 1
ATOM 752 C CA . SER A 1 92 ? -17.581 7.981 23.740 1.00 91.88 92 SER A CA 1
ATOM 753 C C . SER A 1 92 ? -16.543 7.240 22.905 1.00 91.88 92 SER A C 1
ATOM 755 O O . SER A 1 92 ? -16.518 6.004 22.892 1.00 91.88 92 SER A O 1
ATOM 757 N N . HIS A 1 93 ? -15.697 7.980 22.197 1.00 91.69 93 HIS A N 1
ATOM 758 C CA . HIS A 1 93 ? -14.628 7.413 21.384 1.00 91.69 93 HIS A CA 1
ATOM 759 C C . HIS A 1 93 ? -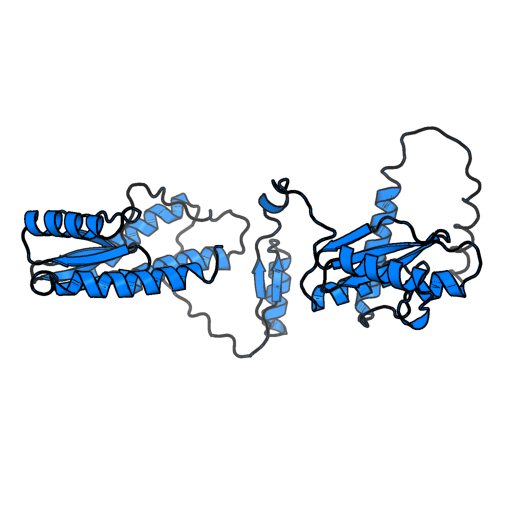13.257 8.031 21.696 1.00 91.69 93 HIS A C 1
ATOM 761 O O . HIS A 1 93 ? -13.079 9.252 21.731 1.00 91.69 93 HIS A O 1
ATOM 767 N N . GLY A 1 94 ? -12.261 7.162 21.873 1.00 90.75 94 GLY A N 1
ATOM 768 C CA . GLY A 1 94 ? -10.844 7.489 22.035 1.00 90.75 94 GLY A CA 1
ATOM 769 C C . GLY A 1 94 ? -9.953 6.644 21.118 1.00 90.75 94 GLY A C 1
ATOM 770 O O . GLY A 1 94 ? -10.430 5.790 20.371 1.00 90.75 94 GLY A O 1
ATOM 771 N N . ILE A 1 95 ? -8.633 6.840 21.147 1.00 89.75 95 ILE A N 1
ATOM 772 C CA . ILE A 1 95 ? -7.720 5.954 20.409 1.00 89.75 95 ILE A CA 1
ATOM 773 C C . ILE A 1 95 ? -7.387 4.727 21.242 1.00 89.75 95 ILE A C 1
ATOM 775 O O . ILE A 1 95 ? -6.876 4.824 22.351 1.00 89.75 95 ILE A O 1
ATOM 779 N N . TYR A 1 96 ? -7.544 3.558 20.628 1.00 88.12 96 TYR A N 1
ATOM 780 C CA . TYR A 1 96 ? -7.081 2.321 21.232 1.00 88.12 96 TYR A CA 1
ATOM 781 C C . TYR A 1 96 ? -5.583 2.095 20.981 1.00 88.12 96 TYR A C 1
ATOM 783 O O . TYR A 1 96 ? -5.150 1.817 19.852 1.00 88.12 96 TYR A O 1
ATOM 791 N N . TRP A 1 97 ? -4.787 2.141 22.051 1.00 83.06 97 TRP A N 1
ATOM 792 C CA . TRP A 1 97 ? -3.376 1.756 22.035 1.00 83.06 97 TRP A CA 1
ATOM 793 C C . TRP A 1 97 ? -3.223 0.295 22.449 1.00 83.06 97 TRP A C 1
ATOM 795 O O . TRP A 1 97 ? -3.366 -0.060 23.615 1.00 83.06 97 TRP A O 1
ATOM 805 N N . LYS A 1 98 ? -2.874 -0.574 21.494 1.00 82.50 98 LYS A N 1
ATOM 806 C CA . LYS A 1 98 ? -2.562 -1.979 21.802 1.00 82.50 98 LYS A CA 1
ATOM 807 C C . LYS A 1 98 ? -1.431 -2.040 22.832 1.00 82.50 98 LYS A C 1
ATOM 809 O O . LYS A 1 98 ? -0.366 -1.481 22.588 1.00 82.50 98 LYS A O 1
ATOM 814 N N . SER A 1 99 ? -1.614 -2.802 23.908 1.00 76.94 99 SER A N 1
ATOM 815 C CA . SER A 1 99 ? -0.579 -3.028 24.933 1.00 76.94 99 SER A CA 1
ATOM 816 C C . SER A 1 99 ? 0.720 -3.607 24.357 1.00 76.94 99 SER A C 1
ATOM 818 O O . SER A 1 99 ? 1.810 -3.333 24.847 1.00 76.94 99 SER A O 1
ATOM 820 N N . THR A 1 100 ? 0.619 -4.360 23.259 1.00 78.56 100 THR A N 1
ATOM 821 C CA . THR A 1 100 ? 1.758 -4.923 22.520 1.00 78.56 100 THR A CA 1
ATOM 822 C C . THR A 1 100 ? 2.403 -3.949 21.530 1.00 78.56 100 THR A C 1
ATOM 824 O O . THR A 1 100 ? 3.437 -4.264 20.934 1.00 78.56 100 THR A O 1
ATOM 827 N N . ALA A 1 101 ? 1.824 -2.765 21.308 1.00 77.94 101 ALA A N 1
ATOM 828 C CA . ALA A 1 101 ? 2.391 -1.789 20.391 1.00 77.94 101 ALA A CA 1
ATOM 829 C C . ALA A 1 101 ? 3.644 -1.154 21.003 1.00 77.94 101 ALA A C 1
ATOM 831 O O . ALA A 1 101 ? 3.575 -0.323 21.900 1.00 77.94 101 ALA A O 1
ATOM 832 N N . ALA A 1 102 ? 4.808 -1.452 20.426 1.00 78.50 102 ALA A N 1
ATOM 833 C CA . ALA A 1 102 ? 6.088 -0.871 20.840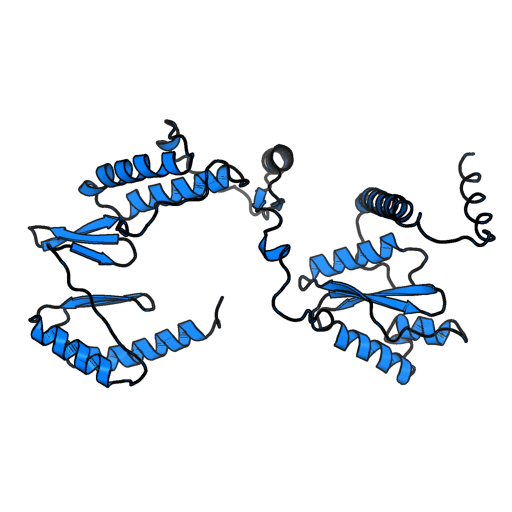 1.00 78.50 102 ALA A CA 1
ATOM 834 C C . ALA A 1 102 ? 6.224 0.648 20.563 1.00 78.50 102 ALA A C 1
ATOM 836 O O . ALA A 1 102 ? 7.321 1.194 20.678 1.00 78.50 102 ALA A O 1
ATOM 837 N N . GLY A 1 103 ? 5.157 1.324 20.115 1.00 81.94 103 GLY A N 1
ATOM 838 C CA . GLY A 1 103 ? 5.169 2.753 19.789 1.00 81.94 103 GLY A CA 1
ATOM 839 C C . GLY A 1 103 ? 6.183 3.137 18.706 1.00 81.94 103 GLY A C 1
ATOM 840 O O . GLY A 1 103 ? 6.713 4.246 18.724 1.00 81.94 103 GLY A O 1
ATOM 841 N N . ARG A 1 104 ? 6.514 2.218 17.787 1.00 85.12 104 ARG A N 1
ATOM 842 C CA . ARG A 1 104 ? 7.541 2.444 16.762 1.00 85.12 104 ARG A CA 1
ATOM 843 C C . ARG A 1 104 ? 6.962 3.113 15.523 1.00 85.12 104 ARG A C 1
ATOM 845 O O . ARG A 1 104 ? 6.129 2.552 14.814 1.00 85.12 104 ARG A O 1
ATOM 852 N N . PHE A 1 105 ? 7.503 4.278 15.217 1.00 86.38 105 PHE A N 1
ATOM 853 C CA . PHE A 1 105 ? 7.311 5.014 13.979 1.00 86.38 105 PHE A CA 1
ATOM 854 C C . PHE A 1 105 ? 8.627 5.013 13.186 1.00 86.38 105 PHE A C 1
ATOM 856 O O . PHE A 1 105 ? 9.666 4.591 13.699 1.00 86.38 105 PHE A O 1
ATOM 863 N N . PRO A 1 106 ? 8.634 5.444 11.911 1.00 86.50 106 PRO A N 1
ATOM 864 C CA . PRO A 1 106 ? 9.895 5.718 11.234 1.00 86.50 106 PRO A CA 1
ATOM 865 C C . PRO A 1 106 ? 10.720 6.679 12.084 1.00 86.50 106 PRO A C 1
ATOM 867 O O . PRO A 1 106 ? 10.200 7.698 12.520 1.00 86.50 106 PRO A O 1
ATOM 870 N N . ASN A 1 107 ? 11.985 6.358 12.323 1.00 89.94 107 ASN A N 1
ATOM 871 C CA . ASN A 1 107 ? 12.830 7.220 13.135 1.00 89.94 107 ASN A CA 1
ATOM 872 C C . ASN A 1 107 ? 13.021 8.587 12.445 1.00 89.94 107 ASN A C 1
ATOM 874 O O . ASN A 1 107 ? 13.120 8.652 11.214 1.00 89.94 107 ASN A O 1
ATOM 878 N N . ALA A 1 108 ? 13.097 9.671 13.214 1.00 87.31 108 ALA A N 1
ATOM 879 C CA . ALA A 1 108 ? 13.339 11.016 12.697 1.00 87.31 108 ALA A CA 1
ATOM 880 C C . ALA A 1 108 ? 14.657 11.147 11.914 1.00 87.31 108 ALA A C 1
ATOM 882 O O . ALA A 1 108 ? 14.734 11.953 10.990 1.00 87.31 108 ALA A O 1
ATOM 883 N N . THR A 1 109 ? 15.664 10.329 12.238 1.00 87.31 109 THR A N 1
ATOM 884 C CA . THR A 1 109 ? 16.957 10.280 11.533 1.00 87.31 109 THR A CA 1
ATOM 885 C C . THR A 1 109 ? 16.954 9.337 10.330 1.00 87.31 109 THR A C 1
ATOM 887 O O . THR A 1 109 ? 17.959 9.205 9.633 1.00 87.31 109 THR A O 1
ATOM 890 N N . SER A 1 110 ? 15.832 8.662 10.057 1.00 87.56 110 SER A N 1
ATOM 891 C CA . SER A 1 110 ? 15.731 7.795 8.886 1.00 87.56 110 SER A CA 1
ATOM 892 C C . SER A 1 110 ? 15.872 8.603 7.595 1.00 87.56 110 SER A C 1
ATOM 894 O O . SER A 1 110 ? 15.432 9.748 7.513 1.00 87.56 110 SER A O 1
ATOM 896 N N . HIS A 1 111 ? 16.448 7.986 6.559 1.00 87.19 111 HIS A N 1
ATOM 897 C CA . HIS A 1 111 ? 16.736 8.634 5.275 1.00 87.19 111 HIS A CA 1
ATOM 898 C C . HIS A 1 111 ? 15.473 8.834 4.409 1.00 87.19 111 HIS A C 1
ATOM 900 O O . HIS A 1 111 ? 15.343 8.328 3.292 1.00 87.19 111 HIS A O 1
ATOM 906 N N . HIS A 1 112 ? 14.499 9.552 4.957 1.00 85.38 112 HIS A N 1
ATOM 907 C CA . HIS A 1 112 ? 13.267 9.968 4.310 1.00 85.38 112 HIS A CA 1
ATOM 908 C C . HIS A 1 112 ? 13.242 11.489 4.219 1.00 85.38 112 HIS A C 1
ATOM 910 O O . HIS A 1 112 ? 13.711 12.190 5.111 1.00 85.38 112 HIS A O 1
ATOM 916 N N . HIS A 1 113 ? 12.615 12.011 3.167 1.00 85.94 113 HIS A N 1
ATOM 917 C CA . HIS A 1 113 ? 12.447 13.450 3.033 1.00 85.94 113 HIS A CA 1
ATOM 918 C C . HIS A 1 113 ? 11.651 14.024 4.234 1.00 85.94 113 HIS A C 1
ATOM 920 O O . HIS A 1 113 ? 10.593 13.472 4.563 1.00 85.94 113 HIS A O 1
ATOM 926 N N . PRO A 1 114 ? 12.056 15.159 4.845 1.00 84.25 114 PRO A N 1
ATOM 927 C CA . PRO A 1 114 ? 11.432 15.696 6.062 1.00 84.25 114 PRO A CA 1
ATOM 928 C C . PRO A 1 114 ? 9.914 15.896 5.977 1.00 84.25 114 PRO A C 1
ATOM 930 O O . PRO A 1 114 ? 9.196 15.610 6.932 1.00 84.25 114 PRO A O 1
ATOM 933 N N . ARG A 1 115 ? 9.387 16.311 4.812 1.00 82.19 115 ARG A N 1
ATOM 934 C CA . ARG A 1 115 ? 7.925 16.426 4.603 1.00 82.19 115 ARG A CA 1
ATOM 935 C C . ARG A 1 115 ? 7.183 15.098 4.792 1.00 82.19 115 ARG A C 1
ATOM 937 O O . ARG A 1 115 ? 6.064 15.127 5.284 1.00 82.19 115 ARG A O 1
ATOM 944 N N . LEU A 1 116 ? 7.778 13.961 4.418 1.00 83.62 116 LEU A N 1
ATOM 945 C CA . LEU A 1 116 ? 7.152 12.640 4.569 1.00 83.62 116 LEU A CA 1
ATOM 946 C C . LEU A 1 116 ? 7.120 12.202 6.037 1.00 83.62 116 LEU A C 1
ATOM 948 O O . LEU A 1 116 ? 6.150 11.601 6.492 1.00 83.62 116 LEU A O 1
ATOM 952 N N . LEU A 1 117 ? 8.183 12.496 6.786 1.00 85.94 117 LEU A N 1
ATOM 953 C CA . LEU A 1 117 ? 8.215 12.237 8.223 1.00 85.94 117 LEU A CA 1
ATOM 954 C C . LEU A 1 117 ? 7.193 13.126 8.946 1.00 85.94 117 LEU A C 1
ATOM 956 O O . LEU A 1 117 ? 6.385 12.626 9.723 1.00 85.94 117 LEU A O 1
ATOM 960 N N . GLN A 1 118 ? 7.148 14.416 8.601 1.00 84.06 118 GLN A N 1
ATOM 961 C CA . GLN A 1 118 ? 6.174 15.355 9.151 1.00 84.06 118 GLN A CA 1
ATOM 962 C C . GLN A 1 118 ? 4.731 14.962 8.814 1.00 84.06 118 GLN A C 1
ATOM 964 O O . GLN A 1 118 ? 3.870 15.032 9.687 1.00 84.06 118 GLN A O 1
ATOM 969 N N . SER A 1 119 ? 4.452 14.517 7.583 1.00 83.75 119 SER A N 1
ATOM 970 C CA . SER A 1 119 ? 3.095 14.140 7.173 1.00 83.75 119 SER A CA 1
ATOM 971 C C . SER A 1 119 ? 2.555 12.955 7.970 1.00 83.75 119 SER A C 1
ATOM 973 O O . SER A 1 119 ? 1.360 12.906 8.236 1.00 83.75 119 SER A O 1
ATOM 975 N N . LYS A 1 120 ? 3.418 12.018 8.387 1.00 86.06 120 LYS A N 1
ATOM 976 C CA . LYS A 1 120 ? 3.015 10.904 9.260 1.00 86.06 120 LYS A CA 1
ATOM 977 C C . LYS A 1 120 ? 2.570 11.402 10.629 1.00 86.06 120 LYS A C 1
ATOM 979 O O . LYS A 1 120 ? 1.506 11.013 11.093 1.00 86.06 120 LYS A O 1
ATOM 984 N N . ILE A 1 121 ? 3.333 12.311 11.234 1.00 85.62 121 ILE A N 1
ATOM 985 C CA . ILE A 1 121 ? 2.963 12.926 12.515 1.00 85.62 121 ILE A CA 1
ATOM 986 C C . ILE A 1 121 ? 1.670 13.728 12.374 1.00 85.62 121 ILE A C 1
ATOM 988 O O . ILE A 1 121 ? 0.775 13.613 13.205 1.00 85.62 121 ILE A O 1
ATOM 992 N N . THR A 1 122 ? 1.555 14.534 11.317 1.00 84.62 122 THR A N 1
ATOM 993 C CA . THR A 1 122 ? 0.340 15.306 11.042 1.00 84.62 122 THR A CA 1
ATOM 994 C C . THR A 1 122 ? -0.866 14.387 10.870 1.00 84.62 122 THR A C 1
ATOM 996 O O . THR A 1 122 ? -1.911 14.668 11.436 1.00 84.62 122 THR A O 1
ATOM 999 N N . SER A 1 123 ? -0.717 13.259 10.171 1.00 87.00 123 SER A N 1
ATOM 1000 C CA . SER A 1 123 ? -1.788 12.269 10.031 1.00 87.00 123 SER A CA 1
ATOM 1001 C C . SER A 1 123 ? -2.202 11.655 11.367 1.00 87.00 123 SER A C 1
ATOM 1003 O O . SER A 1 123 ? -3.390 11.432 11.562 1.00 87.00 123 SER A O 1
ATOM 1005 N N . LEU A 1 124 ? -1.259 11.390 12.279 1.00 86.38 124 LEU A N 1
ATOM 1006 C CA . LEU A 1 124 ? -1.579 10.900 13.625 1.00 86.38 124 LEU A CA 1
ATOM 1007 C C . LEU A 1 124 ? -2.360 11.946 14.418 1.00 86.38 124 LEU A C 1
ATOM 1009 O O . LEU A 1 124 ? -3.376 11.620 15.010 1.00 86.38 124 LEU A O 1
ATOM 1013 N N . LYS A 1 125 ? -1.931 13.210 14.377 1.00 84.94 125 LYS A N 1
ATOM 1014 C CA . LYS A 1 125 ? -2.639 14.307 15.051 1.00 84.94 125 LYS A CA 1
ATOM 1015 C C . LYS A 1 125 ? -4.038 14.534 14.500 1.00 84.94 125 LYS A C 1
ATOM 1017 O O . LYS A 1 125 ? -4.967 14.679 15.278 1.00 84.94 125 LYS A O 1
ATOM 1022 N N . ASN A 1 126 ? -4.181 14.561 13.177 1.00 85.81 126 ASN A N 1
ATOM 1023 C CA . ASN A 1 126 ? -5.487 14.707 12.544 1.00 85.81 126 ASN A CA 1
ATOM 1024 C C . ASN A 1 126 ? -6.399 13.553 12.958 1.00 85.81 126 ASN A C 1
ATOM 1026 O O . ASN A 1 126 ? -7.512 13.799 13.383 1.00 85.81 126 ASN A O 1
ATOM 1030 N N . ARG A 1 127 ? -5.879 12.319 12.972 1.00 87.12 127 ARG A N 1
ATOM 1031 C CA . ARG A 1 127 ? -6.619 11.160 13.474 1.00 87.12 127 ARG A CA 1
ATOM 1032 C C . ARG A 1 127 ? -7.111 11.350 14.915 1.00 87.12 127 ARG A C 1
ATOM 1034 O O . ARG A 1 127 ? -8.229 10.947 15.193 1.00 87.12 127 ARG A O 1
ATOM 1041 N N . LEU A 1 128 ? -6.315 11.948 15.807 1.00 87.00 128 LEU A N 1
ATOM 1042 C CA . LEU A 1 128 ? -6.769 12.258 17.172 1.00 87.00 128 LEU A CA 1
ATOM 1043 C C . LEU A 1 128 ? -7.929 13.258 17.166 1.00 87.00 128 LEU A C 1
ATOM 1045 O O . LEU A 1 128 ? -8.916 13.047 17.850 1.00 87.00 128 LEU A O 1
ATOM 1049 N N . HIS A 1 129 ? -7.829 14.324 16.374 1.00 86.06 129 HIS A N 1
ATOM 1050 C CA . HIS A 1 129 ? -8.893 15.326 16.284 1.00 86.06 129 HIS A CA 1
ATOM 1051 C C . HIS A 1 129 ? -10.168 14.808 15.611 1.00 86.06 129 HIS A C 1
ATOM 1053 O O . HIS A 1 129 ? -11.253 15.241 15.976 1.00 86.06 129 HIS A O 1
ATOM 1059 N N . ASP A 1 130 ? -10.032 13.917 14.630 1.00 86.19 130 ASP A N 1
ATOM 1060 C CA . ASP A 1 130 ? -11.155 13.408 13.846 1.00 86.19 130 ASP A CA 1
ATOM 1061 C C . ASP A 1 130 ? -11.891 12.258 14.559 1.00 86.19 130 ASP A C 1
ATOM 1063 O O . ASP A 1 130 ? -13.057 12.019 14.259 1.00 86.19 130 ASP A O 1
ATOM 1067 N N . LEU A 1 131 ? -11.214 11.517 15.451 1.00 87.50 131 LEU A N 1
ATOM 1068 C CA . LEU A 1 131 ? -11.741 10.286 16.062 1.00 87.50 131 LEU A CA 1
ATOM 1069 C C . LEU A 1 131 ? -11.857 10.308 17.589 1.00 87.50 131 LEU A C 1
ATOM 1071 O O . LEU A 1 131 ? -12.444 9.373 18.122 1.00 87.50 131 LEU A O 1
ATOM 1075 N N . CYS A 1 132 ? -11.266 11.271 18.302 1.00 88.75 132 CYS A N 1
ATOM 1076 C CA . CYS A 1 132 ? -11.406 11.355 19.757 1.00 88.75 132 CYS A CA 1
ATOM 1077 C C . CYS A 1 132 ? -12.447 12.392 20.152 1.00 88.75 132 CYS A C 1
ATOM 1079 O O . CYS A 1 132 ? -12.495 13.485 19.588 1.00 88.75 132 CYS A O 1
ATOM 1081 N N . ASP A 1 133 ? -13.202 12.079 21.199 1.00 89.44 133 ASP A N 1
ATOM 1082 C CA . ASP A 1 133 ? -14.000 13.078 21.889 1.00 89.44 133 ASP A CA 1
ATOM 1083 C C . ASP A 1 133 ? -13.095 14.077 22.614 1.00 89.44 133 ASP A C 1
ATOM 1085 O O . ASP A 1 133 ? -11.955 13.775 22.990 1.00 89.44 133 ASP A O 1
ATOM 1089 N N . SER A 1 134 ? -13.610 15.290 22.826 1.00 85.69 134 SER A N 1
ATOM 1090 C CA . SER A 1 134 ? -12.854 16.386 23.445 1.00 85.69 134 SER A CA 1
ATOM 1091 C C . SER A 1 134 ? -12.298 16.025 24.823 1.00 85.69 134 SER A C 1
ATOM 1093 O O . SER A 1 134 ? -11.226 16.497 25.186 1.00 85.69 134 SER A O 1
ATOM 1095 N N . GLU A 1 135 ? -13.001 15.164 25.558 1.00 86.12 135 GLU A N 1
ATOM 1096 C CA . GLU A 1 135 ? -12.616 14.676 26.886 1.00 86.12 135 GLU A CA 1
ATOM 1097 C C . GLU A 1 135 ? -11.365 13.780 26.875 1.00 86.12 135 GLU A C 1
ATOM 1099 O O . GLU A 1 135 ? -10.588 13.798 27.826 1.00 86.12 135 GLU A O 1
ATOM 1104 N N . HIS A 1 136 ? -11.115 13.050 25.784 1.00 85.06 136 HIS A N 1
ATOM 1105 C CA . HIS A 1 136 ? -9.966 12.145 25.658 1.00 85.06 136 HIS A CA 1
ATOM 1106 C C . HIS A 1 136 ? -8.785 12.778 24.913 1.00 85.06 136 HIS A C 1
ATOM 1108 O O . HIS A 1 136 ? -7.654 12.294 24.985 1.00 85.06 136 HIS A O 1
ATOM 1114 N N . LEU A 1 137 ? -9.020 13.879 24.197 1.00 86.56 137 LEU A N 1
ATOM 1115 C CA . LEU A 1 137 ? -8.039 14.473 23.294 1.00 86.56 137 LEU A CA 1
ATOM 1116 C C . LEU A 1 137 ? -6.741 14.906 23.996 1.00 86.56 137 LEU A C 1
ATOM 1118 O O . LEU A 1 137 ? -5.657 14.708 23.445 1.00 86.56 137 LEU A O 1
ATOM 1122 N N . GLU A 1 138 ? -6.820 15.493 25.193 1.00 85.56 138 GLU A N 1
ATOM 1123 C CA . GLU A 1 138 ? -5.627 15.963 25.913 1.00 85.56 138 GLU A CA 1
ATOM 1124 C C . GLU A 1 138 ? -4.730 14.807 26.366 1.00 85.56 138 GLU A C 1
ATOM 1126 O O . GLU A 1 138 ? -3.517 14.845 26.142 1.00 85.56 138 GLU A O 1
ATOM 1131 N N . GLN A 1 139 ? -5.328 13.751 26.922 1.00 86.44 139 GLN A N 1
ATOM 1132 C CA . GLN A 1 139 ? -4.616 12.537 27.320 1.00 86.44 139 GLN A CA 1
ATOM 1133 C C . GLN A 1 139 ? -3.953 11.862 26.112 1.00 86.44 139 GLN A C 1
ATOM 1135 O O . GLN A 1 139 ? -2.798 11.440 26.172 1.00 86.44 139 GLN A O 1
ATOM 1140 N N . GLU A 1 140 ? -4.648 11.823 24.978 1.00 86.25 140 GLU A N 1
ATOM 1141 C CA . GLU A 1 140 ? -4.134 11.236 23.744 1.00 86.25 140 GLU A CA 1
ATOM 1142 C C . GLU A 1 140 ? -2.989 12.041 23.119 1.00 86.25 140 GLU A C 1
ATOM 1144 O O . GLU A 1 140 ? -2.003 11.487 22.611 1.00 86.25 140 GLU A O 1
ATOM 1149 N N . LEU A 1 141 ? -3.064 13.369 23.205 1.00 85.44 141 LEU A N 1
ATOM 1150 C CA . LEU A 1 141 ? -1.961 14.244 22.824 1.00 85.44 141 LEU A CA 1
ATOM 1151 C C . LEU A 1 141 ? -0.749 14.064 23.745 1.00 85.44 141 LEU A C 1
ATOM 1153 O O . LEU A 1 141 ? 0.383 14.079 23.249 1.00 85.44 141 LEU A O 1
ATOM 1157 N N . ASP A 1 142 ? -0.966 13.861 25.045 1.00 86.50 142 ASP A N 1
ATOM 1158 C CA . ASP A 1 142 ? 0.097 13.558 26.005 1.00 86.50 142 ASP A CA 1
ATOM 1159 C C . ASP A 1 142 ? 0.759 12.201 25.705 1.00 86.50 142 ASP A C 1
ATOM 1161 O O . ASP A 1 142 ? 1.988 12.126 25.592 1.00 86.50 142 ASP A O 1
ATOM 1165 N N . ASN A 1 143 ? -0.033 11.160 25.428 1.00 87.12 143 ASN A N 1
ATOM 1166 C CA . ASN A 1 143 ? 0.453 9.852 24.977 1.00 87.12 143 ASN A CA 1
ATOM 1167 C C . ASN A 1 143 ? 1.342 9.984 23.731 1.00 87.12 143 ASN A C 1
ATOM 1169 O O . ASN A 1 143 ? 2.478 9.494 23.699 1.00 87.12 143 ASN A O 1
ATOM 1173 N N . LEU A 1 144 ? 0.883 10.723 22.716 1.00 86.00 144 LEU A N 1
ATOM 1174 C CA . LEU A 1 144 ? 1.670 10.980 21.511 1.00 86.00 144 LEU A CA 1
ATOM 1175 C C . LEU A 1 144 ? 2.960 11.762 21.821 1.00 86.00 144 LEU A C 1
ATOM 1177 O O . LEU A 1 144 ? 4.012 11.478 21.236 1.00 86.00 144 LEU A O 1
ATOM 1181 N N . SER A 1 145 ? 2.907 12.713 22.757 1.00 85.56 145 SER A N 1
ATOM 1182 C CA . SER A 1 145 ? 4.066 13.503 23.188 1.00 85.56 145 SER A CA 1
ATOM 1183 C C . SER A 1 145 ? 5.140 12.665 23.890 1.00 85.56 145 SER A C 1
ATOM 1185 O O . SER A 1 145 ? 6.322 12.974 23.763 1.00 85.56 145 SER A O 1
ATOM 1187 N N . LYS A 1 146 ? 4.756 11.558 24.540 1.00 87.31 146 LYS A N 1
ATOM 1188 C CA . LYS A 1 146 ? 5.673 10.585 25.157 1.00 87.31 146 LYS A CA 1
ATOM 1189 C C . LYS A 1 146 ? 6.296 9.632 24.134 1.00 87.31 146 LYS A C 1
ATOM 1191 O O . LYS A 1 146 ? 7.441 9.205 24.297 1.00 87.31 146 LYS A O 1
ATOM 1196 N N . VAL A 1 147 ? 5.565 9.278 23.073 1.00 88.50 147 VAL A N 1
ATOM 1197 C CA . VAL A 1 147 ? 6.021 8.301 22.065 1.00 88.50 147 VAL A CA 1
ATOM 1198 C C . VAL A 1 147 ? 6.924 8.932 21.000 1.00 88.50 147 VAL A C 1
ATOM 1200 O O . VAL A 1 147 ? 7.903 8.316 20.570 1.00 88.50 147 VAL A O 1
ATOM 1203 N N . LEU A 1 148 ? 6.638 10.159 20.558 1.00 88.56 148 LEU A N 1
ATOM 1204 C CA . LEU A 1 148 ? 7.396 10.810 19.481 1.00 88.56 148 LEU A CA 1
ATOM 1205 C C . LEU A 1 148 ? 8.894 11.026 19.803 1.00 88.56 148 LEU A C 1
ATOM 1207 O O . LEU A 1 148 ? 9.717 10.689 18.943 1.00 88.56 148 LEU A O 1
ATOM 1211 N N . PRO A 1 149 ? 9.294 11.468 21.014 1.00 90.00 149 PRO A N 1
ATOM 1212 C CA . PRO A 1 149 ? 10.704 11.600 21.388 1.00 90.00 149 PRO A CA 1
ATOM 1213 C C . PRO A 1 149 ? 11.469 10.275 21.346 1.00 90.00 149 PRO A C 1
ATOM 1215 O O . PRO A 1 149 ? 12.605 10.242 20.881 1.00 90.00 149 PRO A O 1
ATOM 1218 N N . LYS A 1 150 ? 10.826 9.157 21.719 1.00 90.44 150 LYS A N 1
ATOM 1219 C CA . LYS A 1 150 ? 11.422 7.808 21.625 1.00 90.44 150 LYS A CA 1
ATOM 1220 C C . LYS A 1 150 ? 11.756 7.407 20.182 1.00 90.44 150 LYS A C 1
ATOM 1222 O O . LYS A 1 150 ? 12.587 6.535 19.957 1.00 90.44 150 LYS A O 1
ATOM 1227 N N . ASN A 1 151 ? 11.130 8.057 19.201 1.00 90.44 151 ASN A N 1
ATOM 1228 C CA . ASN A 1 151 ? 11.383 7.870 17.773 1.00 90.44 151 ASN A CA 1
ATOM 1229 C C . ASN A 1 151 ? 12.295 8.966 17.177 1.00 90.44 151 ASN A C 1
ATOM 1231 O O . ASN A 1 151 ? 12.434 9.049 15.957 1.00 90.44 151 ASN A O 1
ATOM 1235 N N . GLY A 1 152 ? 12.918 9.804 18.017 1.00 89.00 152 GLY A N 1
ATOM 1236 C CA . GLY A 1 152 ? 13.844 10.871 17.618 1.00 89.00 152 GLY A CA 1
ATOM 1237 C C . GLY A 1 152 ? 13.173 12.175 17.177 1.00 89.00 152 GLY A C 1
ATOM 1238 O O . GLY A 1 152 ? 13.845 13.069 16.666 1.00 89.00 152 GLY A O 1
ATOM 1239 N N . TYR A 1 153 ? 11.852 12.305 17.324 1.00 87.38 153 TYR A N 1
ATOM 1240 C CA . TYR A 1 153 ? 11.141 13.512 16.910 1.00 87.38 153 TYR A CA 1
ATOM 1241 C C . TYR A 1 153 ? 11.175 14.587 17.997 1.00 87.38 153 TYR A C 1
ATOM 1243 O O . TYR A 1 153 ? 10.698 14.376 19.110 1.00 87.38 153 TYR A O 1
ATOM 1251 N N . HIS A 1 154 ? 11.658 15.777 17.641 1.00 79.19 154 HIS A N 1
ATOM 1252 C CA . HIS A 1 154 ? 11.594 16.953 18.506 1.00 79.19 154 HIS A CA 1
ATOM 1253 C C . HIS A 1 154 ? 10.273 17.699 18.308 1.00 79.19 154 HIS A C 1
ATOM 1255 O O . HIS A 1 154 ? 9.969 18.173 17.211 1.00 79.19 154 HIS A O 1
ATOM 1261 N N . MET A 1 155 ? 9.490 17.817 19.377 1.00 65.88 155 MET A N 1
ATOM 1262 C CA . MET A 1 155 ? 8.208 18.520 19.378 1.00 65.88 155 MET A CA 1
ATOM 1263 C C . MET A 1 155 ? 8.428 20.041 19.433 1.00 65.88 155 MET A C 1
ATOM 1265 O O . MET A 1 155 ? 8.538 20.628 20.502 1.00 65.88 155 MET A O 1
ATOM 1269 N N . ASN A 1 156 ? 8.477 20.709 18.279 1.00 57.03 156 ASN A N 1
ATOM 1270 C CA . ASN A 1 156 ? 8.583 22.176 18.213 1.00 57.03 156 ASN A CA 1
ATOM 1271 C C . ASN A 1 156 ? 7.201 22.856 18.297 1.00 57.03 156 ASN A C 1
ATOM 1273 O O . ASN A 1 156 ? 6.203 22.292 17.863 1.00 57.03 156 ASN A O 1
ATOM 1277 N N . ARG A 1 157 ? 7.111 24.128 18.724 1.00 48.06 157 ARG A N 1
ATOM 1278 C CA . ARG A 1 157 ? 5.834 24.894 18.747 1.00 48.06 157 ARG A CA 1
ATOM 1279 C C . ARG A 1 157 ? 5.088 24.928 17.395 1.00 48.06 157 ARG A C 1
ATOM 1281 O O . ARG A 1 157 ? 3.864 25.000 17.382 1.00 48.06 157 ARG A O 1
ATOM 1288 N N . ARG A 1 158 ? 5.787 24.780 16.256 1.00 45.72 158 ARG A N 1
ATOM 1289 C CA . ARG A 1 158 ? 5.174 24.634 14.912 1.00 45.72 158 ARG A CA 1
ATOM 1290 C C . ARG A 1 158 ? 4.324 23.367 14.747 1.00 45.72 158 ARG A C 1
ATOM 1292 O O . ARG A 1 158 ? 3.509 23.316 13.837 1.00 45.72 158 ARG A O 1
ATOM 1299 N N . PHE A 1 159 ? 4.451 22.385 15.639 1.00 46.75 159 PHE A N 1
ATOM 1300 C CA . PHE A 1 159 ? 3.553 21.230 15.714 1.00 46.75 159 PHE A CA 1
ATOM 1301 C C . PHE A 1 159 ? 2.115 21.616 16.101 1.00 46.75 159 PHE A C 1
ATOM 1303 O O . PHE A 1 159 ? 1.229 20.779 15.932 1.00 46.75 159 PHE A O 1
ATOM 1310 N N . LYS A 1 160 ? 1.880 22.829 16.630 1.00 40.53 160 LYS A N 1
ATOM 1311 C CA . LYS A 1 160 ? 0.541 23.370 16.930 1.00 40.53 160 LYS A CA 1
ATOM 1312 C C . LYS A 1 160 ? -0.111 24.080 15.737 1.00 40.53 160 LYS A C 1
ATOM 1314 O O . LYS A 1 160 ? -1.307 24.325 15.765 1.00 40.53 160 LYS A O 1
ATOM 1319 N N . GLN A 1 161 ? 0.644 24.406 14.685 1.00 42.44 161 GLN A N 1
ATOM 1320 C CA . GLN A 1 161 ? 0.105 25.086 13.508 1.00 42.44 161 GLN A CA 1
ATOM 1321 C C . GLN A 1 161 ? 0.005 24.107 12.341 1.00 42.44 161 GLN A C 1
ATOM 1323 O O . GLN A 1 161 ? 0.972 23.863 11.616 1.00 42.44 161 GLN A O 1
ATOM 1328 N N . LEU A 1 162 ? -1.198 23.569 12.140 1.00 44.09 162 LEU A N 1
ATOM 1329 C CA . LEU A 1 162 ? -1.583 22.927 10.889 1.00 44.09 162 LEU A CA 1
ATOM 1330 C C . LEU A 1 162 ? -1.575 23.996 9.788 1.00 44.09 162 LEU A C 1
ATOM 1332 O O . LEU A 1 162 ? -2.578 24.660 9.537 1.00 44.09 162 LEU A O 1
ATOM 1336 N N . LYS A 1 163 ? -0.438 24.203 9.112 1.00 42.69 163 LYS A N 1
ATOM 1337 C CA . LYS A 1 163 ? -0.465 24.945 7.849 1.00 42.69 163 LYS A CA 1
ATOM 1338 C C . LYS A 1 163 ? -1.228 24.089 6.846 1.00 42.69 163 LYS A C 1
ATOM 1340 O O . LYS A 1 163 ? -0.690 23.092 6.365 1.00 42.69 163 LYS A O 1
ATOM 1345 N N . LYS A 1 164 ? -2.462 24.491 6.519 1.00 41.78 164 LYS A N 1
ATOM 1346 C CA . LYS A 1 164 ? -3.146 24.034 5.305 1.00 41.78 164 LYS A CA 1
ATOM 1347 C C . LYS A 1 164 ? -2.177 24.275 4.150 1.00 41.78 164 LYS A C 1
ATOM 1349 O O . LYS A 1 164 ? -1.863 25.417 3.820 1.00 41.78 164 LYS A O 1
ATOM 1354 N N . CYS A 1 165 ? -1.623 23.201 3.596 1.00 42.94 165 CYS A N 1
ATOM 1355 C CA . CYS A 1 165 ? -0.878 23.306 2.357 1.00 42.94 165 CYS A CA 1
ATOM 1356 C C . CYS A 1 165 ? -1.927 23.662 1.305 1.00 42.94 165 CYS A C 1
ATOM 1358 O O . CYS A 1 165 ? -2.826 22.859 1.054 1.00 42.94 165 CYS A O 1
ATOM 1360 N N . GLY A 1 166 ? -1.886 24.896 0.796 1.00 45.69 166 GLY A N 1
ATOM 1361 C CA . GLY A 1 166 ? -2.781 25.321 -0.272 1.00 45.69 166 GLY A CA 1
ATOM 1362 C C . GLY A 1 166 ? -2.720 24.297 -1.397 1.00 45.69 166 GLY A C 1
ATOM 1363 O O . GLY A 1 166 ? -1.632 23.830 -1.749 1.00 45.69 166 GLY A O 1
ATOM 1364 N N . GLN A 1 167 ? -3.881 23.893 -1.910 1.00 45.25 167 GLN A N 1
ATOM 1365 C CA . GLN A 1 167 ? -3.914 23.019 -3.072 1.00 45.25 167 GLN A CA 1
ATOM 1366 C C . GLN A 1 167 ? -3.120 23.709 -4.191 1.00 45.25 167 GLN A C 1
ATOM 1368 O O . GLN A 1 167 ? -3.369 24.889 -4.454 1.00 45.25 167 GLN A O 1
ATOM 1373 N N . PRO A 1 168 ? -2.132 23.038 -4.809 1.00 49.88 168 PRO A N 1
ATOM 1374 C CA . PRO A 1 168 ? -1.388 23.640 -5.899 1.00 49.88 168 PRO A CA 1
ATOM 1375 C C . PRO A 1 168 ? -2.373 24.013 -7.010 1.00 49.88 168 PRO A C 1
ATOM 1377 O O . PRO A 1 168 ? -3.061 23.156 -7.564 1.00 49.88 168 PRO A O 1
ATOM 1380 N N . GLN A 1 169 ? -2.462 25.309 -7.303 1.00 47.62 169 GLN A N 1
ATOM 1381 C CA . GLN A 1 169 ? -3.217 25.810 -8.441 1.00 47.62 169 GLN A CA 1
ATOM 1382 C C . GLN A 1 169 ? -2.471 25.394 -9.716 1.00 47.62 169 GLN A C 1
ATOM 1384 O O . GLN A 1 169 ? -1.395 25.908 -10.014 1.00 47.62 169 GLN A O 1
ATOM 1389 N N . GLY A 1 170 ? -3.020 24.413 -10.436 1.00 56.75 170 GLY A N 1
ATOM 1390 C CA . GLY A 1 170 ? -2.512 23.954 -11.731 1.00 56.75 170 GLY A CA 1
ATOM 1391 C C . GLY A 1 170 ? -2.459 22.430 -11.867 1.00 56.75 170 GLY A C 1
ATOM 1392 O O . GLY A 1 170 ? -1.932 21.724 -11.013 1.00 56.75 170 GLY A O 1
ATOM 1393 N N . LYS A 1 171 ? -2.973 21.904 -12.987 1.00 60.28 171 LYS A N 1
ATOM 1394 C CA . LYS A 1 171 ? -2.970 20.468 -13.344 1.00 60.28 171 LYS A CA 1
ATOM 1395 C C . LYS A 1 171 ? -1.585 19.970 -13.813 1.00 60.28 171 LYS A C 1
ATOM 1397 O O . LYS A 1 171 ? -1.498 19.186 -14.760 1.00 60.28 171 LYS A O 1
ATOM 1402 N N . THR A 1 172 ? -0.482 20.436 -13.228 1.00 71.06 172 THR A N 1
ATOM 1403 C CA . THR A 1 172 ? 0.856 19.956 -13.610 1.00 71.06 172 THR A CA 1
ATOM 1404 C C . THR A 1 172 ? 1.123 18.599 -12.960 1.00 71.06 172 THR A C 1
ATOM 1406 O O . THR A 1 172 ? 0.919 18.395 -11.763 1.00 71.06 172 THR A O 1
ATOM 1409 N N . ARG A 1 173 ? 1.544 17.613 -13.765 1.00 82.25 173 ARG A N 1
ATOM 1410 C CA . ARG A 1 173 ? 1.864 16.273 -13.251 1.00 82.25 173 ARG A CA 1
ATOM 1411 C C . ARG A 1 173 ? 3.070 16.361 -12.307 1.00 82.25 173 ARG A C 1
ATOM 1413 O O . ARG A 1 173 ? 4.053 17.007 -12.674 1.00 82.25 173 ARG A O 1
ATOM 1420 N N . PRO A 1 174 ? 3.035 15.696 -11.139 1.00 88.19 174 PRO A N 1
ATOM 1421 C CA . PRO A 1 174 ? 4.151 15.727 -10.213 1.00 88.19 174 PRO A CA 1
ATOM 1422 C C . PRO A 1 174 ? 5.379 15.018 -10.794 1.00 88.19 174 PRO A C 1
ATOM 1424 O O . PRO A 1 174 ? 5.261 14.005 -11.490 1.00 88.19 174 PRO A O 1
ATOM 1427 N N . ILE A 1 175 ? 6.564 15.524 -10.461 1.00 88.94 175 ILE A N 1
ATOM 1428 C CA . ILE A 1 175 ? 7.839 14.851 -10.718 1.00 88.94 175 ILE A CA 1
ATOM 1429 C C . ILE A 1 175 ? 8.216 14.024 -9.489 1.00 88.94 175 ILE A C 1
ATOM 1431 O O . ILE A 1 175 ? 8.177 14.514 -8.362 1.00 88.94 175 ILE A O 1
ATOM 1435 N N . TYR A 1 176 ? 8.610 12.772 -9.719 1.00 89.06 176 TYR A N 1
ATOM 1436 C CA . TYR A 1 176 ? 9.105 11.876 -8.679 1.00 89.06 176 TYR A CA 1
ATOM 1437 C C . TYR A 1 176 ? 10.631 11.896 -8.659 1.00 89.06 176 TYR A C 1
ATOM 1439 O O . TYR A 1 176 ? 11.258 11.621 -9.682 1.00 89.06 176 TYR A O 1
ATOM 1447 N N . LEU A 1 177 ? 11.224 12.207 -7.507 1.00 89.06 177 LEU A N 1
ATOM 1448 C CA . LEU A 1 177 ? 12.676 12.218 -7.316 1.00 89.06 177 LEU A CA 1
ATOM 1449 C C . LEU A 1 177 ? 13.075 11.242 -6.204 1.00 89.06 177 LEU A C 1
ATOM 1451 O O . LEU A 1 177 ? 12.407 11.214 -5.169 1.00 89.06 177 LEU A O 1
ATOM 1455 N N . PRO A 1 178 ? 14.165 10.469 -6.358 1.00 89.81 178 PRO A N 1
ATOM 1456 C CA . PRO A 1 178 ? 14.752 9.768 -5.223 1.00 89.81 178 PRO A CA 1
ATOM 1457 C C . PRO A 1 178 ? 15.230 10.801 -4.200 1.00 89.81 178 PRO A C 1
ATOM 1459 O O . PRO A 1 178 ? 15.818 11.810 -4.578 1.00 89.81 178 PRO A O 1
ATOM 1462 N N . TYR A 1 179 ? 14.970 10.580 -2.915 1.00 89.44 179 TYR A N 1
ATOM 1463 C CA . TYR A 1 179 ? 15.458 11.482 -1.881 1.00 89.44 179 TYR A CA 1
ATOM 1464 C C . TYR A 1 179 ? 16.968 11.309 -1.711 1.00 89.44 179 TYR A C 1
ATOM 1466 O O . TYR A 1 179 ? 17.432 10.266 -1.263 1.00 89.44 179 TYR A O 1
ATOM 1474 N N . ILE A 1 180 ? 17.706 12.349 -2.091 1.00 89.38 180 ILE A N 1
ATOM 1475 C CA . ILE A 1 180 ? 19.129 12.540 -1.811 1.00 89.38 180 ILE A CA 1
ATOM 1476 C C . ILE A 1 180 ? 19.243 13.888 -1.114 1.00 89.38 180 ILE A C 1
ATOM 1478 O O . ILE A 1 180 ? 18.994 14.932 -1.741 1.00 89.38 180 ILE A O 1
ATOM 1482 N N . GLN A 1 181 ? 19.583 13.842 0.172 1.00 86.88 181 GLN A N 1
ATOM 1483 C CA . GLN A 1 181 ? 19.695 15.015 1.032 1.00 86.88 181 GLN A CA 1
ATOM 1484 C C . GLN A 1 181 ? 20.639 16.057 0.413 1.00 86.88 181 GLN A C 1
ATOM 1486 O O . GLN A 1 181 ? 21.737 15.742 -0.039 1.00 86.88 181 GLN A O 1
ATOM 1491 N N . GLY A 1 182 ? 20.181 17.306 0.335 1.00 86.69 182 GLY A N 1
ATOM 1492 C CA . GLY A 1 182 ? 20.939 18.445 -0.191 1.00 86.69 182 GLY A CA 1
ATOM 1493 C C . GLY A 1 182 ? 20.948 18.577 -1.718 1.00 86.69 182 GLY A C 1
ATOM 1494 O O . GLY A 1 182 ? 21.065 19.694 -2.223 1.00 86.69 182 GLY A O 1
ATOM 1495 N N . VAL A 1 183 ? 20.769 17.483 -2.465 1.00 90.50 183 VAL A N 1
ATOM 1496 C CA . VAL A 1 183 ? 20.752 17.497 -3.941 1.00 90.50 183 VAL A CA 1
ATOM 1497 C C . VAL A 1 183 ? 19.326 17.632 -4.456 1.00 90.50 183 VAL A C 1
ATOM 1499 O O . VAL A 1 183 ? 18.952 18.630 -5.074 1.00 90.50 183 VAL A O 1
ATOM 1502 N N . THR A 1 184 ? 18.496 16.631 -4.169 1.00 90.19 184 THR A N 1
ATOM 1503 C CA . THR A 1 184 ? 17.120 16.580 -4.687 1.00 90.19 184 THR A CA 1
ATOM 1504 C C . THR A 1 184 ? 16.210 17.612 -4.029 1.00 90.19 184 THR A C 1
ATOM 1506 O O . THR A 1 184 ? 15.221 18.032 -4.629 1.00 90.19 184 THR A O 1
ATOM 1509 N N . ASP A 1 185 ? 16.580 18.104 -2.845 1.00 87.12 185 ASP A N 1
ATOM 1510 C CA . ASP A 1 185 ? 15.925 19.234 -2.184 1.00 87.12 185 ASP A CA 1
ATOM 1511 C C . ASP A 1 185 ? 16.045 20.515 -3.017 1.00 87.12 185 ASP A C 1
ATOM 1513 O O . ASP A 1 185 ? 15.046 21.191 -3.273 1.00 87.12 185 ASP A O 1
ATOM 1517 N N . LYS A 1 186 ? 17.258 20.818 -3.504 1.00 90.31 186 LYS A N 1
ATOM 1518 C CA . LYS A 1 186 ? 17.528 21.989 -4.353 1.00 90.31 186 LYS A CA 1
ATOM 1519 C C . LYS A 1 186 ? 16.792 21.876 -5.685 1.00 90.31 186 LYS A C 1
ATOM 1521 O O . LYS A 1 186 ? 16.131 22.829 -6.094 1.00 90.31 186 LYS A O 1
ATOM 1526 N N . ILE A 1 187 ? 16.846 20.698 -6.313 1.00 91.50 187 ILE A N 1
ATOM 1527 C CA . ILE A 1 187 ? 16.144 20.423 -7.575 1.00 91.50 187 ILE A CA 1
ATOM 1528 C C . ILE A 1 187 ? 14.632 20.589 -7.391 1.00 91.50 187 ILE A C 1
ATOM 1530 O O . ILE A 1 187 ? 14.004 21.342 -8.129 1.00 91.50 187 ILE A O 1
ATOM 1534 N N . GLY A 1 188 ? 14.044 19.940 -6.384 1.00 90.00 188 GLY A N 1
ATOM 1535 C CA . GLY A 1 188 ? 12.608 20.029 -6.125 1.00 90.00 188 GLY A CA 1
ATOM 1536 C C . GLY A 1 188 ? 12.152 21.441 -5.756 1.00 90.00 188 GLY A C 1
ATOM 1537 O O . GLY A 1 188 ? 11.101 21.883 -6.211 1.00 90.00 188 GLY A O 1
ATOM 1538 N N . SER A 1 189 ? 12.955 22.188 -4.993 1.00 87.75 189 SER A N 1
ATOM 1539 C CA . SER A 1 189 ? 12.680 23.597 -4.682 1.00 87.75 189 SER A CA 1
ATOM 1540 C C . SER A 1 189 ? 12.644 24.461 -5.945 1.00 87.75 189 SER A C 1
ATOM 1542 O O . SER A 1 189 ? 11.719 25.250 -6.130 1.00 87.75 189 SER A O 1
ATOM 1544 N N . LEU A 1 190 ? 13.605 24.269 -6.850 1.00 91.31 190 LEU A N 1
ATOM 1545 C CA . LEU A 1 190 ? 13.666 24.978 -8.126 1.00 91.31 190 LEU A CA 1
ATOM 1546 C C . LEU A 1 190 ? 12.476 24.625 -9.032 1.00 91.31 190 LEU A C 1
ATOM 1548 O O . LEU A 1 190 ? 11.864 25.524 -9.607 1.00 91.31 190 LEU A O 1
ATOM 1552 N N . LEU A 1 191 ? 12.108 23.342 -9.116 1.00 90.00 191 LEU A N 1
ATOM 1553 C CA . LEU A 1 191 ? 10.951 22.872 -9.888 1.00 90.00 191 LEU A CA 1
ATOM 1554 C C . LEU A 1 191 ? 9.634 23.479 -9.394 1.00 90.00 191 LEU A C 1
ATOM 1556 O O . LEU A 1 191 ? 8.827 23.942 -10.199 1.00 90.00 191 LEU A O 1
ATOM 1560 N N . VAL A 1 192 ? 9.440 23.525 -8.075 1.00 87.44 192 VAL A N 1
ATOM 1561 C CA . VAL A 1 192 ? 8.231 24.099 -7.476 1.00 87.44 192 VAL A CA 1
ATOM 1562 C C . VAL A 1 192 ? 8.199 25.618 -7.650 1.00 87.44 192 VAL A C 1
ATOM 1564 O O . VAL A 1 192 ? 7.182 26.148 -8.078 1.00 87.44 192 VAL A O 1
ATOM 1567 N N . ARG A 1 193 ? 9.295 26.328 -7.345 1.00 87.19 193 ARG A N 1
ATOM 1568 C CA . ARG A 1 193 ? 9.311 27.803 -7.328 1.00 87.19 193 ARG A CA 1
ATOM 1569 C C . ARG A 1 193 ? 9.310 28.434 -8.716 1.00 87.19 193 ARG A C 1
ATOM 1571 O O . ARG A 1 193 ? 8.649 29.443 -8.908 1.00 87.19 193 ARG A O 1
ATOM 1578 N N . LYS A 1 194 ? 10.082 27.882 -9.657 1.00 88.94 194 LYS A N 1
ATOM 1579 C CA . LYS A 1 194 ? 10.276 28.489 -10.983 1.00 88.94 194 LYS A CA 1
ATOM 1580 C C . LYS A 1 194 ? 9.281 27.978 -12.020 1.00 88.94 194 LYS A C 1
ATOM 1582 O O . LYS A 1 194 ? 8.939 28.711 -12.939 1.00 88.94 194 LYS A O 1
ATOM 1587 N N . TYR A 1 195 ? 8.851 26.725 -11.891 1.00 86.56 195 TYR A N 1
ATOM 1588 C CA . TYR A 1 195 ? 8.051 26.057 -12.919 1.00 86.56 195 TYR A CA 1
ATOM 1589 C C . TYR A 1 195 ? 6.673 25.607 -12.426 1.00 86.56 195 TYR A C 1
ATOM 1591 O O . TYR A 1 195 ? 5.923 25.029 -13.208 1.00 86.56 195 TYR A O 1
ATOM 1599 N N . SER A 1 196 ? 6.330 25.837 -11.152 1.00 87.00 196 SER A N 1
ATOM 1600 C CA . SER A 1 196 ? 5.063 25.389 -10.555 1.00 87.00 196 SER A CA 1
ATOM 1601 C C . SER A 1 196 ? 4.812 23.886 -10.751 1.00 87.00 196 SER A C 1
ATOM 1603 O O . SER A 1 196 ? 3.683 23.449 -10.983 1.00 87.00 196 SER A O 1
ATOM 1605 N N . ILE A 1 197 ? 5.877 23.073 -10.683 1.00 87.88 197 ILE A N 1
ATOM 1606 C CA . ILE A 1 197 ? 5.798 21.613 -10.818 1.00 87.88 197 ILE A CA 1
ATOM 1607 C C . ILE A 1 197 ? 5.903 20.964 -9.431 1.00 87.88 197 ILE A C 1
ATOM 1609 O O . ILE A 1 197 ? 6.963 21.044 -8.795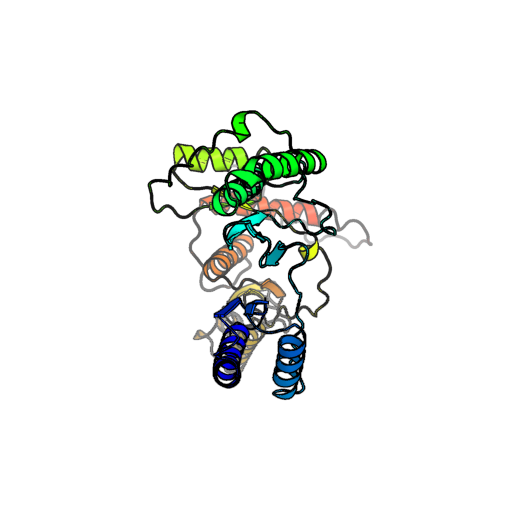 1.00 87.88 197 ILE A O 1
ATOM 1613 N N . PRO A 1 198 ? 4.850 20.274 -8.952 1.00 87.38 198 PRO A N 1
ATOM 1614 C CA . PRO A 1 198 ? 4.903 19.546 -7.694 1.00 87.38 198 PRO A CA 1
ATOM 1615 C C . PRO A 1 198 ? 5.991 18.471 -7.725 1.00 87.38 198 PRO A C 1
ATOM 1617 O O . PRO A 1 198 ? 6.119 17.720 -8.689 1.00 87.38 198 PRO A O 1
ATOM 1620 N N . THR A 1 199 ? 6.769 18.371 -6.651 1.00 88.62 199 THR A N 1
ATOM 1621 C CA . THR A 1 199 ? 7.818 17.352 -6.516 1.00 88.62 199 THR A CA 1
ATOM 1622 C C . THR A 1 199 ? 7.474 16.391 -5.383 1.00 88.62 199 THR A C 1
ATOM 1624 O O . THR A 1 199 ? 7.208 16.825 -4.259 1.00 88.62 199 THR A O 1
ATOM 1627 N N . ILE A 1 200 ? 7.497 15.089 -5.677 1.00 88.50 200 ILE A N 1
ATOM 1628 C CA . ILE A 1 200 ? 7.261 13.996 -4.729 1.00 88.50 200 ILE A CA 1
ATOM 1629 C C . ILE A 1 200 ? 8.565 13.222 -4.538 1.00 88.50 200 ILE A C 1
ATOM 1631 O O . ILE A 1 200 ? 9.168 12.747 -5.498 1.00 88.50 200 ILE A O 1
ATOM 1635 N N . TYR A 1 201 ? 8.984 13.061 -3.287 1.00 89.25 201 TYR A N 1
ATOM 1636 C CA . TYR A 1 201 ? 10.220 12.363 -2.946 1.00 89.25 201 TYR A CA 1
ATOM 1637 C C . TYR A 1 201 ? 9.954 10.890 -2.647 1.00 89.25 201 TYR A C 1
ATOM 1639 O O . TYR A 1 201 ? 9.059 10.555 -1.870 1.00 89.25 201 TYR A O 1
ATOM 1647 N N . GLN A 1 202 ? 10.746 10.012 -3.250 1.00 86.12 202 GLN A N 1
ATOM 1648 C CA . GLN A 1 202 ? 10.690 8.569 -3.054 1.00 86.12 202 GLN A CA 1
ATOM 1649 C C . GLN A 1 202 ? 11.924 8.097 -2.291 1.00 86.12 202 GLN A C 1
ATOM 1651 O O . GLN A 1 202 ? 13.027 8.598 -2.499 1.00 86.12 202 GLN A O 1
ATOM 1656 N N . SER A 1 203 ? 11.751 7.106 -1.420 1.00 78.62 203 SER A N 1
ATOM 1657 C CA . SER A 1 203 ? 12.890 6.392 -0.842 1.00 78.62 203 SER A CA 1
ATOM 1658 C C . SER A 1 203 ? 13.698 5.732 -1.964 1.00 78.62 203 SER A C 1
ATOM 1660 O O . SER A 1 203 ? 13.110 5.236 -2.927 1.00 78.62 203 SER A O 1
ATOM 1662 N N . GLY A 1 204 ? 15.025 5.726 -1.830 1.00 77.12 204 GLY A N 1
ATOM 1663 C CA . GLY A 1 204 ? 15.927 5.076 -2.779 1.00 77.12 204 GLY A CA 1
ATOM 1664 C C . GLY A 1 204 ? 15.810 3.546 -2.788 1.00 77.12 204 GLY A C 1
ATOM 1665 O O . GLY A 1 204 ? 14.785 2.963 -2.418 1.00 77.12 204 GLY A O 1
ATOM 1666 N N . THR A 1 205 ? 16.883 2.884 -3.217 1.00 77.44 205 THR A N 1
ATOM 1667 C CA . THR A 1 205 ? 16.946 1.422 -3.309 1.00 77.44 205 THR A CA 1
ATOM 1668 C C . THR A 1 205 ? 16.662 0.779 -1.952 1.00 77.44 205 THR A C 1
ATOM 1670 O O . THR A 1 205 ? 17.310 1.077 -0.952 1.00 77.44 205 THR A O 1
ATOM 1673 N N . LYS A 1 206 ? 15.665 -0.107 -1.904 1.00 79.50 206 LYS A N 1
ATOM 1674 C CA . LYS A 1 206 ? 15.291 -0.828 -0.679 1.00 79.50 206 LYS A CA 1
ATOM 1675 C C . LYS A 1 206 ? 16.157 -2.075 -0.537 1.00 79.50 206 LYS A C 1
ATOM 1677 O O . LYS A 1 206 ? 16.423 -2.728 -1.537 1.00 79.50 206 LYS A O 1
ATOM 1682 N N . ILE A 1 207 ? 16.468 -2.487 0.694 1.00 79.88 207 ILE A N 1
ATOM 1683 C CA . ILE A 1 207 ? 17.237 -3.719 0.974 1.00 79.88 207 ILE A CA 1
ATOM 1684 C C . ILE A 1 207 ? 16.650 -4.929 0.233 1.00 79.88 207 ILE A C 1
ATOM 1686 O O . ILE A 1 207 ? 17.376 -5.654 -0.430 1.00 79.88 207 ILE A O 1
ATOM 1690 N N . LYS A 1 208 ? 15.320 -5.084 0.209 1.00 78.88 208 LYS A N 1
ATOM 1691 C CA . LYS A 1 208 ? 14.643 -6.164 -0.538 1.00 78.88 208 LYS A CA 1
ATOM 1692 C C . LYS A 1 208 ? 14.946 -6.219 -2.046 1.00 78.88 208 LYS A C 1
ATOM 1694 O O . LYS A 1 208 ? 14.599 -7.197 -2.691 1.00 78.88 208 LYS A O 1
ATOM 1699 N N . GLN A 1 209 ? 15.448 -5.129 -2.627 1.00 77.31 209 GLN A N 1
ATOM 1700 C CA . GLN A 1 209 ? 15.860 -5.057 -4.032 1.00 77.31 209 GLN A CA 1
ATOM 1701 C C . GLN A 1 209 ? 17.325 -5.468 -4.219 1.00 77.31 209 GLN A C 1
ATOM 1703 O O . GLN A 1 209 ? 17.693 -5.811 -5.336 1.00 77.31 209 GLN A O 1
ATOM 1708 N N . LEU A 1 210 ? 18.128 -5.409 -3.152 1.00 80.31 210 LEU A N 1
ATOM 1709 C CA . LEU A 1 210 ? 19.518 -5.866 -3.102 1.00 80.31 210 LEU A CA 1
ATOM 1710 C C . LEU A 1 210 ? 19.615 -7.346 -2.717 1.00 80.31 210 LEU A C 1
ATOM 1712 O O . LEU A 1 210 ? 20.529 -8.033 -3.153 1.00 80.31 210 LEU A O 1
ATOM 1716 N N . LEU A 1 211 ? 18.669 -7.835 -1.913 1.00 82.38 211 LEU A N 1
ATOM 1717 C CA . LEU A 1 211 ? 18.598 -9.242 -1.536 1.00 82.38 211 LEU A CA 1
ATOM 1718 C C . LEU A 1 211 ? 18.242 -10.124 -2.738 1.00 82.38 211 LEU A C 1
ATOM 1720 O O . LEU A 1 211 ? 17.407 -9.761 -3.576 1.00 82.38 211 LEU A O 1
ATOM 1724 N N . SER A 1 212 ? 18.845 -11.313 -2.775 1.00 73.50 212 SER A N 1
ATOM 1725 C CA . SER A 1 212 ? 18.550 -12.353 -3.758 1.00 73.50 212 SER A CA 1
ATOM 1726 C C . SER A 1 212 ? 17.058 -12.667 -3.773 1.00 73.50 212 SER A C 1
ATOM 1728 O O . SER A 1 212 ? 16.416 -12.828 -2.732 1.00 73.50 212 SER A O 1
ATOM 1730 N N . LYS A 1 213 ? 16.479 -12.739 -4.972 1.00 69.62 213 LYS A N 1
ATOM 1731 C CA . LYS A 1 213 ? 15.075 -13.120 -5.114 1.00 69.62 213 LYS A CA 1
ATOM 1732 C C . LYS A 1 213 ? 14.958 -14.607 -4.767 1.00 69.62 213 LYS A C 1
ATOM 1734 O O . LYS A 1 213 ? 15.663 -15.396 -5.382 1.00 69.62 213 LYS A O 1
ATOM 1739 N N . PRO A 1 214 ? 14.034 -15.012 -3.882 1.00 71.25 214 PRO A N 1
ATOM 1740 C CA . PRO A 1 214 ? 13.821 -16.424 -3.551 1.00 71.25 214 PRO A CA 1
ATOM 1741 C C . PRO A 1 214 ? 13.159 -17.224 -4.689 1.00 71.25 214 PRO A C 1
ATOM 1743 O O . PRO A 1 214 ? 12.847 -18.392 -4.515 1.00 71.25 214 PRO A O 1
ATOM 1746 N N . LYS A 1 215 ? 12.876 -16.589 -5.833 1.00 71.56 215 LYS A N 1
ATOM 1747 C CA . LYS A 1 215 ? 12.238 -17.199 -7.004 1.00 71.56 215 LYS A CA 1
ATOM 1748 C C . LYS A 1 215 ? 13.155 -17.070 -8.210 1.00 71.56 215 LYS A C 1
ATOM 1750 O O . LYS A 1 215 ? 13.777 -16.015 -8.377 1.00 71.56 215 LYS A O 1
ATOM 1755 N N . ASP A 1 216 ? 13.123 -18.079 -9.074 1.00 74.38 216 ASP A N 1
ATOM 1756 C CA . ASP A 1 216 ? 13.886 -18.111 -10.318 1.00 74.38 216 ASP A CA 1
ATOM 1757 C C . ASP A 1 216 ? 13.630 -16.881 -11.189 1.00 74.38 216 ASP A C 1
ATOM 1759 O O . ASP A 1 216 ? 12.502 -16.384 -11.340 1.00 74.38 216 ASP A O 1
ATOM 1763 N N . ASP A 1 217 ? 14.702 -16.366 -11.790 1.00 67.56 217 ASP A N 1
ATOM 1764 C CA . ASP A 1 217 ? 14.602 -15.190 -12.636 1.00 67.56 217 ASP A CA 1
ATOM 1765 C C . ASP A 1 217 ? 14.186 -15.557 -14.059 1.00 67.56 217 ASP A C 1
ATOM 1767 O O . ASP A 1 217 ? 14.998 -15.763 -14.958 1.00 67.56 217 ASP A O 1
ATOM 1771 N N . LEU A 1 218 ? 12.876 -15.551 -14.290 1.00 79.19 218 LEU A N 1
ATOM 1772 C CA . LEU A 1 218 ? 12.272 -15.729 -15.610 1.00 79.19 218 LEU A CA 1
ATOM 1773 C C . LEU A 1 218 ? 12.436 -14.469 -16.491 1.00 79.19 218 LEU A C 1
ATOM 1775 O O . LEU A 1 218 ? 11.454 -13.907 -16.981 1.00 79.19 218 LEU A O 1
ATOM 1779 N N . ARG A 1 219 ? 13.671 -13.974 -16.679 1.00 77.69 219 ARG A N 1
ATOM 1780 C CA . ARG A 1 219 ? 13.975 -12.725 -17.420 1.00 77.69 219 ARG A CA 1
ATOM 1781 C C . ARG A 1 219 ? 13.427 -12.731 -18.842 1.00 77.69 219 ARG A C 1
ATOM 1783 O O . ARG A 1 219 ? 12.929 -11.710 -19.313 1.00 77.69 219 ARG A O 1
ATOM 1790 N N . LEU A 1 220 ? 13.478 -13.884 -19.506 1.00 84.69 220 LEU A N 1
ATOM 1791 C CA . LEU A 1 220 ? 12.979 -14.057 -20.871 1.00 84.69 220 LEU A CA 1
ATOM 1792 C C . LEU A 1 220 ? 11.444 -14.091 -20.950 1.00 84.69 220 LEU A C 1
ATOM 1794 O O . LEU A 1 220 ? 10.881 -13.803 -22.006 1.00 84.69 220 LEU A O 1
ATOM 1798 N N . GLN A 1 221 ? 10.753 -14.388 -19.844 1.00 86.81 221 GLN A N 1
ATOM 1799 C CA . GLN A 1 221 ? 9.286 -14.419 -19.773 1.00 86.81 221 GLN A CA 1
ATOM 1800 C C . GLN A 1 221 ? 8.672 -13.065 -19.387 1.00 86.81 221 GLN A C 1
ATOM 1802 O O . GLN A 1 221 ? 7.487 -12.973 -19.081 1.00 86.81 221 GLN A O 1
ATOM 1807 N N . LYS A 1 222 ? 9.463 -11.992 -19.409 1.00 88.06 222 LYS A N 1
ATOM 1808 C CA . LYS A 1 222 ? 9.020 -10.637 -19.072 1.00 88.06 222 LYS A CA 1
ATOM 1809 C C . LYS A 1 222 ? 9.150 -9.717 -20.291 1.00 88.06 222 LYS A C 1
ATOM 1811 O O . LYS A 1 222 ? 9.998 -9.973 -21.150 1.00 88.06 222 LYS A O 1
ATOM 1816 N N . PRO A 1 223 ? 8.333 -8.654 -20.387 1.00 90.94 223 PRO A N 1
ATOM 1817 C CA . PRO A 1 223 ? 8.535 -7.596 -21.368 1.00 90.94 223 PRO A CA 1
ATOM 1818 C C . PRO A 1 223 ? 9.812 -6.819 -21.082 1.00 90.94 223 PRO A C 1
ATOM 1820 O O . PRO A 1 223 ? 10.271 -6.729 -19.938 1.00 90.94 223 PRO A O 1
ATOM 1823 N N . GLY A 1 224 ? 10.397 -6.244 -22.126 1.00 92.81 224 GLY A N 1
ATOM 1824 C CA . GLY A 1 224 ? 11.675 -5.574 -21.978 1.00 92.81 224 GLY A CA 1
ATOM 1825 C C . GLY A 1 224 ? 12.419 -5.333 -23.274 1.00 92.81 224 GLY A C 1
ATOM 1826 O O . GLY A 1 224 ? 11.853 -5.401 -24.366 1.00 92.81 224 GLY A O 1
ATOM 1827 N N . ILE A 1 225 ? 13.692 -5.016 -23.094 1.00 92.88 225 ILE A N 1
ATOM 1828 C CA . ILE A 1 225 ? 14.659 -4.681 -24.130 1.00 92.88 225 ILE A CA 1
ATOM 1829 C C . ILE A 1 225 ? 15.707 -5.777 -24.129 1.00 92.88 225 ILE A C 1
ATOM 1831 O O . ILE A 1 225 ? 16.185 -6.193 -23.067 1.00 92.88 225 ILE A O 1
ATOM 1835 N N . TYR A 1 226 ? 16.043 -6.235 -25.320 1.00 93.56 226 TYR A N 1
ATOM 1836 C CA . TYR A 1 226 ? 16.953 -7.340 -25.540 1.00 93.56 226 TYR A CA 1
ATOM 1837 C C . TYR A 1 226 ? 17.908 -7.025 -26.688 1.00 93.56 226 TYR A C 1
ATOM 1839 O O . TYR A 1 226 ? 17.643 -6.137 -27.503 1.00 93.56 226 TYR A O 1
ATOM 1847 N N . LYS A 1 227 ? 19.012 -7.764 -26.726 1.00 93.88 227 LYS A N 1
ATOM 1848 C CA . LYS A 1 227 ? 20.051 -7.689 -27.747 1.00 93.88 227 LYS A CA 1
ATOM 1849 C C . LYS A 1 227 ? 20.195 -9.053 -28.423 1.00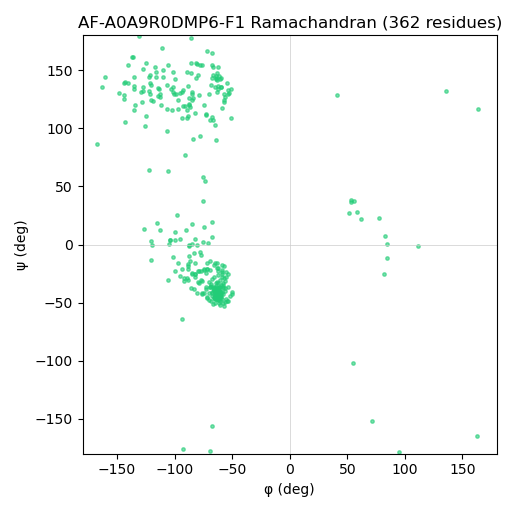 93.88 227 LYS A C 1
ATOM 1851 O O . LYS A 1 227 ? 20.171 -10.080 -27.743 1.00 93.88 227 LYS A O 1
ATOM 1856 N N . ILE A 1 228 ? 20.319 -9.043 -29.746 1.00 93.50 228 ILE A N 1
ATOM 1857 C CA . ILE A 1 228 ? 20.643 -10.213 -30.572 1.00 93.50 228 ILE A CA 1
ATOM 1858 C C . ILE A 1 228 ? 21.958 -9.910 -31.279 1.00 93.50 228 ILE A C 1
ATOM 1860 O O . ILE A 1 228 ? 22.049 -8.897 -31.970 1.00 93.50 228 ILE A O 1
ATOM 1864 N N . ASN A 1 229 ? 22.956 -10.768 -31.102 1.00 92.19 229 ASN A N 1
ATOM 1865 C CA . ASN A 1 229 ? 24.239 -10.645 -31.786 1.00 92.19 229 ASN A CA 1
ATOM 1866 C C . ASN A 1 229 ? 24.206 -11.388 -33.125 1.00 92.19 229 ASN A C 1
ATOM 1868 O O . ASN A 1 229 ? 23.528 -12.411 -33.257 1.00 92.19 229 ASN A O 1
ATOM 1872 N N . CYS A 1 230 ? 24.952 -10.867 -34.094 1.00 90.06 230 CYS A N 1
ATOM 1873 C CA . CYS A 1 230 ? 25.264 -11.527 -35.353 1.00 90.06 230 CYS A CA 1
ATOM 1874 C C . CYS A 1 230 ? 26.753 -11.900 -35.380 1.00 90.06 230 CYS A C 1
ATOM 1876 O O . CYS A 1 230 ? 27.585 -11.183 -34.822 1.00 90.06 230 CYS A O 1
ATOM 1878 N N . SER A 1 231 ? 27.094 -12.975 -36.089 1.00 89.31 231 SER A N 1
ATOM 1879 C CA . SER A 1 231 ? 28.476 -13.412 -36.341 1.00 89.31 231 SER A CA 1
ATOM 1880 C C . SER A 1 231 ? 29.365 -12.344 -36.991 1.00 89.31 231 SER A C 1
ATOM 1882 O O . SER A 1 231 ? 30.576 -12.375 -36.810 1.00 89.31 231 SER A O 1
ATOM 1884 N N . CYS A 1 232 ? 28.790 -11.363 -37.691 1.00 86.25 232 CYS A N 1
ATOM 1885 C CA . CYS A 1 232 ? 29.530 -10.239 -38.277 1.00 86.25 232 CYS A CA 1
ATOM 1886 C C . CYS A 1 232 ? 29.978 -9.169 -37.254 1.00 86.25 232 CYS A C 1
ATOM 1888 O O . CYS A 1 232 ? 30.509 -8.132 -37.642 1.00 86.25 232 CYS A O 1
ATOM 1890 N N . GLY A 1 233 ? 29.708 -9.363 -35.957 1.00 85.25 233 GLY A N 1
ATOM 1891 C CA . GLY A 1 233 ? 30.034 -8.413 -34.885 1.00 85.25 233 GLY A CA 1
ATOM 1892 C C . GLY A 1 233 ? 28.992 -7.307 -34.672 1.00 85.25 233 GLY A C 1
ATOM 1893 O O . GLY A 1 233 ? 29.014 -6.620 -33.648 1.00 85.25 233 GLY A O 1
ATOM 1894 N N . MET A 1 234 ? 28.033 -7.159 -35.589 1.00 88.88 234 MET A N 1
ATOM 1895 C CA . MET A 1 234 ? 26.910 -6.232 -35.439 1.00 88.88 234 MET A CA 1
ATOM 1896 C C . MET A 1 234 ? 25.802 -6.844 -34.574 1.00 88.88 234 MET A C 1
ATOM 1898 O O . MET A 1 234 ? 25.654 -8.064 -34.475 1.00 88.88 234 MET A O 1
ATOM 1902 N N . TYR A 1 235 ? 24.970 -6.007 -33.957 1.00 90.56 235 TYR A N 1
ATOM 1903 C CA . TYR A 1 235 ? 23.869 -6.488 -33.117 1.00 90.56 235 TYR A CA 1
ATOM 1904 C C . TYR A 1 235 ? 22.581 -5.679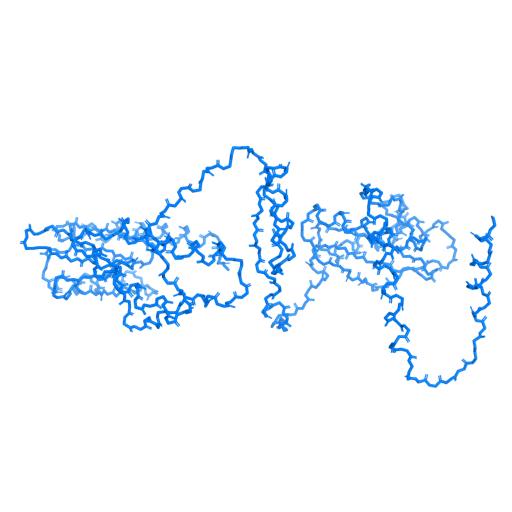 -33.273 1.00 90.56 235 TYR A C 1
ATOM 1906 O O . TYR A 1 235 ? 22.571 -4.493 -33.595 1.00 90.56 235 TYR A O 1
ATOM 1914 N N . TYR A 1 236 ? 21.462 -6.338 -32.992 1.00 91.75 236 TYR A N 1
ATOM 1915 C CA . TYR A 1 236 ? 20.130 -5.752 -32.993 1.00 91.75 236 TYR A CA 1
ATOM 1916 C C . TYR A 1 236 ? 19.656 -5.497 -31.572 1.00 91.75 236 TYR A C 1
ATOM 1918 O O . TYR A 1 236 ? 19.730 -6.384 -30.722 1.00 91.75 236 TYR A O 1
ATOM 1926 N N . ILE A 1 237 ? 19.103 -4.310 -31.328 1.00 92.19 237 ILE A N 1
ATOM 1927 C CA . ILE A 1 237 ? 18.459 -3.971 -30.056 1.00 92.19 237 ILE A CA 1
ATOM 1928 C C . ILE A 1 237 ? 16.967 -3.821 -30.297 1.00 92.19 237 ILE A C 1
ATOM 1930 O O . ILE A 1 237 ? 16.549 -2.959 -31.062 1.00 92.19 237 ILE A O 1
ATOM 1934 N N . GLY A 1 238 ? 16.153 -4.631 -29.631 1.00 90.62 238 GLY A N 1
ATOM 1935 C CA . GLY A 1 238 ? 14.704 -4.571 -29.787 1.00 90.62 238 GLY A CA 1
ATOM 1936 C C . GLY A 1 238 ? 13.980 -4.433 -28.459 1.00 90.62 238 GLY A C 1
ATOM 1937 O O . GLY A 1 238 ? 14.429 -4.944 -27.432 1.00 90.62 238 GLY A O 1
ATOM 1938 N N . GLN A 1 239 ? 12.808 -3.801 -28.486 1.00 92.69 239 GLN A N 1
ATOM 1939 C CA . GLN A 1 239 ? 11.844 -3.842 -27.387 1.00 92.69 239 GLN A CA 1
ATOM 1940 C C . GLN A 1 239 ? 10.631 -4.731 -27.679 1.00 92.69 239 GLN A C 1
ATOM 1942 O O . GLN A 1 239 ? 10.230 -4.941 -28.825 1.00 92.69 239 GLN A O 1
ATOM 1947 N N . THR A 1 240 ? 10.003 -5.240 -26.619 1.00 91.31 240 THR A N 1
ATOM 1948 C CA . THR A 1 240 ? 8.732 -5.965 -26.711 1.00 91.31 240 THR A CA 1
ATOM 1949 C C . THR A 1 240 ? 7.820 -5.688 -25.515 1.00 91.31 240 THR A C 1
ATOM 1951 O O . THR A 1 240 ? 8.260 -5.647 -24.364 1.00 91.31 240 THR A O 1
ATOM 1954 N N . ARG A 1 241 ? 6.519 -5.517 -25.800 1.00 91.44 241 ARG A N 1
ATOM 1955 C CA . ARG A 1 241 ? 5.429 -5.522 -24.801 1.00 91.44 241 ARG A CA 1
ATOM 1956 C C . ARG A 1 241 ? 5.069 -6.934 -24.329 1.00 91.44 241 ARG A C 1
ATOM 1958 O O . ARG A 1 241 ? 4.485 -7.087 -23.264 1.00 91.44 241 ARG A O 1
ATOM 1965 N N . ARG A 1 242 ? 5.377 -7.949 -25.139 1.00 90.12 242 ARG A N 1
ATOM 1966 C CA . ARG A 1 242 ? 5.199 -9.374 -24.821 1.00 90.12 242 ARG A CA 1
ATOM 1967 C C . ARG A 1 242 ? 6.490 -9.916 -24.211 1.00 90.12 242 ARG A C 1
ATOM 1969 O O . ARG A 1 242 ? 7.440 -9.169 -24.016 1.00 90.12 242 ARG A O 1
ATOM 1976 N N . THR A 1 243 ? 6.557 -11.211 -23.937 1.00 91.50 243 THR A N 1
ATOM 1977 C CA . THR A 1 243 ? 7.791 -11.826 -23.438 1.00 91.50 243 THR A CA 1
ATOM 1978 C C . THR A 1 243 ? 8.920 -11.741 -24.471 1.00 91.50 243 THR A C 1
ATOM 1980 O O . THR A 1 243 ? 8.682 -11.853 -25.680 1.00 91.50 243 THR A O 1
ATOM 1983 N N . ILE A 1 244 ? 10.156 -11.541 -24.003 1.00 92.00 244 ILE A N 1
ATOM 1984 C CA . ILE A 1 244 ? 11.357 -11.542 -24.856 1.00 92.00 244 ILE A CA 1
ATOM 1985 C C . ILE A 1 244 ? 11.493 -12.889 -25.575 1.00 92.00 244 ILE A C 1
ATOM 1987 O O . ILE A 1 244 ? 11.730 -12.910 -26.779 1.00 92.00 244 ILE A O 1
ATOM 1991 N N . ALA A 1 245 ? 11.221 -14.001 -24.884 1.00 91.38 245 ALA A N 1
ATOM 1992 C CA . ALA A 1 245 ? 11.218 -15.339 -25.474 1.00 91.38 245 ALA A CA 1
ATOM 1993 C C . ALA A 1 245 ? 10.279 -15.447 -26.686 1.00 91.38 245 ALA A C 1
ATOM 1995 O O . ALA A 1 245 ? 10.674 -15.963 -27.730 1.00 91.38 245 ALA A O 1
ATOM 1996 N N . LYS A 1 246 ? 9.041 -14.941 -26.572 1.00 92.38 246 LYS A N 1
ATOM 1997 C CA . LYS A 1 246 ? 8.074 -14.982 -27.679 1.00 92.38 246 LYS A CA 1
ATOM 1998 C C . LYS A 1 246 ? 8.550 -14.133 -28.853 1.00 92.38 246 LYS A C 1
ATOM 2000 O O . LYS A 1 246 ? 8.476 -14.584 -29.989 1.00 92.38 246 LYS A O 1
ATOM 2005 N N . ARG A 1 247 ? 9.094 -12.941 -28.583 1.00 92.12 247 ARG A N 1
ATOM 2006 C CA . ARG A 1 247 ? 9.617 -12.065 -29.640 1.00 92.12 247 ARG A CA 1
ATOM 2007 C C . ARG A 1 247 ? 10.840 -12.659 -30.341 1.00 92.12 247 ARG A C 1
ATOM 2009 O O . ARG A 1 247 ? 10.968 -12.519 -31.549 1.00 92.12 247 ARG A O 1
ATOM 2016 N N . PHE A 1 248 ? 11.708 -13.351 -29.612 1.00 92.62 248 PHE A N 1
ATOM 2017 C CA . PHE A 1 248 ? 12.854 -14.030 -30.206 1.00 92.62 248 PHE A CA 1
ATOM 2018 C C . PHE A 1 248 ? 12.446 -15.203 -31.102 1.00 92.62 248 PHE A C 1
ATOM 2020 O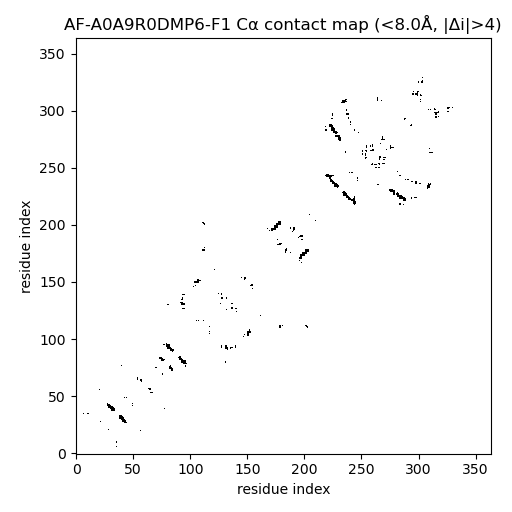 O . PHE A 1 248 ? 12.974 -15.345 -32.201 1.00 92.62 248 PHE A O 1
ATOM 2027 N N . LYS A 1 249 ? 11.449 -15.996 -30.684 1.00 91.75 249 LYS A N 1
ATOM 2028 C CA . LYS A 1 249 ? 10.872 -17.053 -31.531 1.00 91.75 249 LYS A CA 1
ATOM 2029 C C . LYS A 1 249 ? 10.314 -16.500 -32.844 1.00 91.75 249 LYS A C 1
ATOM 2031 O O . LYS A 1 249 ? 10.474 -17.141 -33.872 1.00 91.75 249 LYS A O 1
ATOM 2036 N N . GLU A 1 250 ? 9.704 -15.315 -32.820 1.00 91.44 250 GLU A N 1
ATOM 2037 C CA . GLU A 1 250 ? 9.219 -14.647 -34.037 1.00 91.44 250 GLU A CA 1
ATOM 2038 C C . GLU A 1 250 ? 10.357 -14.272 -34.992 1.00 91.44 250 GLU A C 1
ATOM 2040 O O . GLU A 1 250 ? 10.219 -14.488 -36.190 1.00 91.44 250 GLU A O 1
ATOM 2045 N N . HIS A 1 251 ? 11.490 -13.777 -34.480 1.00 90.75 251 HIS A N 1
ATOM 2046 C CA . HIS A 1 251 ? 12.673 -13.509 -35.312 1.00 90.75 251 HIS A CA 1
ATOM 2047 C C . HIS A 1 251 ? 13.227 -14.791 -35.943 1.00 90.75 251 HIS A C 1
ATOM 2049 O O . HIS A 1 251 ? 13.482 -14.816 -37.143 1.00 90.75 251 HIS A O 1
ATOM 2055 N N . LYS A 1 252 ? 13.343 -15.885 -35.173 1.00 89.94 252 LYS A N 1
ATOM 2056 C CA . LYS A 1 252 ? 13.766 -17.188 -35.722 1.00 89.94 252 LYS A CA 1
ATOM 2057 C C . LYS A 1 252 ? 12.792 -17.724 -36.773 1.00 89.94 252 LYS A C 1
ATOM 2059 O O . LYS A 1 252 ? 13.223 -18.262 -37.786 1.00 89.94 252 LYS A O 1
ATOM 2064 N N . ALA A 1 253 ? 11.487 -17.577 -36.543 1.00 90.38 253 ALA A N 1
ATOM 2065 C CA . ALA A 1 253 ? 10.468 -17.994 -37.501 1.00 90.38 253 ALA A CA 1
ATOM 2066 C C . ALA A 1 253 ? 10.552 -17.186 -38.806 1.00 90.38 253 ALA A C 1
ATOM 2068 O O . ALA A 1 253 ? 10.507 -17.780 -39.878 1.00 90.38 253 ALA A O 1
ATOM 2069 N N . ALA A 1 254 ? 10.751 -15.866 -38.721 1.00 89.31 254 ALA A N 1
ATOM 2070 C CA . ALA A 1 254 ? 10.930 -15.011 -39.895 1.00 89.31 254 ALA A CA 1
ATOM 2071 C C . ALA A 1 254 ? 12.170 -15.408 -40.715 1.00 89.31 254 ALA A C 1
ATOM 2073 O O . ALA A 1 254 ? 12.095 -15.468 -41.938 1.00 89.31 254 ALA A O 1
ATOM 2074 N N . LEU A 1 255 ? 13.281 -15.754 -40.052 1.00 88.25 255 LEU A N 1
ATOM 2075 C CA . LEU A 1 255 ? 14.479 -16.281 -40.716 1.00 88.25 255 LEU A CA 1
ATOM 2076 C C . LEU A 1 255 ? 14.213 -17.620 -41.411 1.00 88.25 255 LEU A C 1
ATOM 2078 O O . LEU A 1 255 ? 14.566 -17.791 -42.574 1.00 88.25 255 LEU A O 1
ATOM 2082 N N . LYS A 1 256 ? 13.541 -18.554 -40.724 1.00 87.69 256 LYS A N 1
ATOM 2083 C CA . LYS A 1 256 ? 13.193 -19.869 -41.282 1.00 87.69 256 LYS A CA 1
ATOM 2084 C C . LYS A 1 256 ? 12.287 -19.751 -42.511 1.00 87.69 256 LYS A C 1
ATOM 2086 O O . LYS A 1 256 ? 12.477 -20.476 -43.481 1.00 87.69 256 LYS A O 1
ATOM 2091 N N . ASN A 1 257 ? 11.333 -18.824 -42.468 1.00 88.75 257 ASN A N 1
ATOM 2092 C CA . ASN A 1 257 ? 10.379 -18.579 -43.548 1.00 88.75 257 ASN A CA 1
ATOM 2093 C C . ASN A 1 257 ? 10.918 -17.622 -44.630 1.00 88.75 257 ASN A C 1
ATOM 2095 O O . ASN A 1 257 ? 10.197 -17.335 -45.580 1.00 88.75 257 ASN A O 1
ATOM 2099 N N . LYS A 1 258 ? 12.159 -17.127 -44.498 1.00 85.94 258 LYS A N 1
ATOM 2100 C CA . LYS A 1 258 ? 12.802 -16.158 -45.407 1.00 85.94 258 LYS A CA 1
ATOM 2101 C C . LYS A 1 258 ? 12.009 -14.853 -45.596 1.00 85.94 258 LYS A C 1
ATOM 2103 O O . LYS A 1 258 ? 11.978 -14.265 -46.672 1.00 85.94 258 LYS A O 1
ATOM 2108 N N . GLU A 1 259 ? 11.380 -14.372 -44.528 1.00 86.06 259 GLU A N 1
ATOM 2109 C CA . GLU A 1 259 ? 10.518 -13.184 -44.534 1.00 86.06 259 GLU A CA 1
ATOM 2110 C C . GLU A 1 259 ? 11.320 -11.903 -44.225 1.00 86.06 259 GLU A C 1
ATOM 2112 O O . GLU A 1 259 ? 11.265 -11.367 -43.112 1.00 86.06 259 GLU A O 1
ATOM 2117 N N . ILE A 1 260 ? 12.060 -11.409 -45.223 1.00 81.75 260 ILE A N 1
ATOM 2118 C CA . ILE A 1 260 ? 12.977 -10.250 -45.138 1.00 81.75 260 ILE A CA 1
ATOM 2119 C C . ILE A 1 260 ? 12.276 -9.003 -44.572 1.00 81.75 260 ILE A C 1
ATOM 2121 O O . ILE A 1 260 ? 12.737 -8.378 -43.615 1.00 81.75 260 ILE A O 1
ATOM 2125 N N . GLU A 1 261 ? 11.098 -8.666 -45.094 1.00 80.62 261 GLU A N 1
ATOM 2126 C CA . GLU A 1 261 ? 10.415 -7.414 -44.754 1.00 80.62 261 GLU A CA 1
ATOM 2127 C C . GLU A 1 261 ? 9.893 -7.368 -43.312 1.00 80.62 261 GLU A C 1
ATOM 2129 O O . GLU A 1 261 ? 9.732 -6.285 -42.741 1.00 80.62 261 GLU A O 1
ATOM 2134 N N . LYS A 1 262 ? 9.676 -8.516 -42.657 1.00 83.44 262 LYS A N 1
ATOM 2135 C CA . LYS A 1 262 ? 9.019 -8.545 -41.340 1.00 83.44 262 LYS A CA 1
ATOM 2136 C C . LYS A 1 262 ? 9.916 -8.106 -40.192 1.00 83.44 262 LYS A C 1
ATOM 2138 O O . LYS A 1 262 ? 9.414 -7.575 -39.196 1.00 83.44 262 LYS A O 1
ATOM 2143 N N . THR A 1 263 ? 11.224 -8.341 -40.279 1.00 85.62 263 THR A N 1
ATOM 2144 C CA . THR A 1 263 ? 12.138 -8.033 -39.172 1.00 85.62 263 THR A CA 1
ATOM 2145 C C . THR A 1 263 ? 13.480 -7.516 -39.674 1.00 85.62 263 THR A C 1
ATOM 2147 O O . THR A 1 263 ? 14.045 -8.063 -40.611 1.00 85.62 263 THR A O 1
ATOM 2150 N N . ALA A 1 264 ? 14.033 -6.514 -38.984 1.00 86.81 264 ALA A N 1
ATOM 2151 C CA . ALA A 1 264 ? 15.382 -6.005 -39.260 1.00 86.81 264 ALA A CA 1
ATOM 2152 C C . ALA A 1 264 ? 16.470 -7.091 -39.122 1.00 86.81 264 ALA A C 1
ATOM 2154 O O . ALA A 1 264 ? 17.533 -6.993 -39.717 1.00 86.81 264 ALA A O 1
ATOM 2155 N N . VAL A 1 265 ? 16.197 -8.128 -38.321 1.00 87.69 265 VAL A N 1
ATOM 2156 C CA . VAL A 1 265 ? 17.070 -9.296 -38.155 1.00 87.69 265 VAL A CA 1
ATOM 2157 C C . VAL A 1 265 ? 17.059 -10.175 -39.398 1.00 87.69 265 VAL A C 1
ATOM 2159 O O . VAL A 1 265 ? 18.125 -10.565 -39.858 1.00 87.69 265 VAL A O 1
ATOM 2162 N N . ALA A 1 266 ? 15.879 -10.454 -39.956 1.00 85.94 266 ALA A N 1
ATOM 2163 C CA . ALA A 1 266 ? 15.760 -11.213 -41.196 1.00 85.94 266 ALA A CA 1
ATOM 2164 C C . ALA A 1 266 ? 16.414 -10.481 -42.368 1.00 85.94 266 ALA A C 1
ATOM 2166 O O . ALA A 1 266 ? 17.177 -11.088 -43.104 1.00 85.94 266 ALA A O 1
ATOM 2167 N N . GLU A 1 267 ? 16.173 -9.178 -42.482 1.00 87.31 267 GLU A N 1
ATOM 2168 C CA . GLU A 1 267 ? 16.804 -8.323 -43.487 1.00 87.31 267 GLU A CA 1
ATOM 2169 C C . GLU A 1 267 ? 18.331 -8.361 -43.405 1.00 87.31 267 GLU A C 1
ATOM 2171 O O . GLU A 1 267 ? 18.980 -8.716 -44.378 1.00 87.31 267 GLU A O 1
ATOM 2176 N N . HIS A 1 268 ? 18.914 -8.120 -42.228 1.00 87.44 268 HIS A N 1
ATOM 2177 C CA . HIS A 1 268 ? 20.368 -8.156 -42.083 1.00 87.44 268 HIS A CA 1
ATOM 2178 C C . HIS A 1 268 ? 20.973 -9.529 -42.417 1.00 87.44 268 HIS A C 1
ATOM 2180 O O . HIS A 1 268 ? 21.987 -9.606 -43.095 1.00 87.44 268 HIS A O 1
ATOM 2186 N N . VAL A 1 269 ? 20.364 -10.622 -41.955 1.00 86.25 269 VAL A N 1
ATOM 2187 C CA . VAL A 1 269 ? 20.922 -11.969 -42.160 1.00 86.25 269 VAL A CA 1
ATOM 2188 C C . VAL A 1 269 ? 20.785 -12.444 -43.606 1.00 86.25 269 VAL A C 1
ATOM 2190 O O . VAL A 1 269 ? 21.665 -13.144 -44.094 1.00 86.25 269 VAL A O 1
ATOM 2193 N N . LEU A 1 270 ? 19.682 -12.107 -44.275 1.00 84.12 270 LEU A N 1
ATOM 2194 C CA . LEU A 1 270 ? 19.383 -12.612 -45.616 1.00 84.12 270 LEU A CA 1
ATOM 2195 C C . LEU A 1 270 ? 19.953 -11.720 -46.728 1.00 84.12 270 LEU A C 1
ATOM 2197 O O . LEU A 1 270 ? 20.276 -12.246 -47.788 1.00 84.12 270 LEU A O 1
ATOM 2201 N N . ASP A 1 271 ? 20.091 -10.412 -46.489 1.00 83.19 271 ASP A N 1
ATOM 2202 C CA . ASP A 1 271 ? 20.492 -9.429 -47.508 1.00 83.19 271 ASP A CA 1
ATOM 2203 C C . ASP A 1 271 ? 21.985 -9.050 -47.435 1.00 83.19 271 ASP A C 1
ATOM 2205 O O . ASP A 1 271 ? 22.578 -8.647 -48.429 1.00 83.19 271 ASP A O 1
ATOM 2209 N N . SER A 1 272 ? 22.648 -9.225 -46.280 1.00 77.69 272 SER A N 1
ATOM 2210 C CA . SER A 1 272 ? 24.069 -8.843 -46.109 1.00 77.69 272 SER A CA 1
ATOM 2211 C C . SER A 1 272 ? 25.088 -9.878 -46.633 1.00 77.69 272 SER A C 1
ATOM 2213 O O . SER A 1 272 ? 26.289 -9.665 -46.493 1.00 77.69 272 SER A O 1
ATOM 2215 N N . GLY A 1 273 ? 24.640 -10.971 -47.266 1.00 70.31 273 GLY A N 1
ATOM 2216 C CA . GLY A 1 273 ? 25.501 -11.986 -47.894 1.00 70.31 273 GLY A CA 1
ATOM 2217 C C . GLY A 1 273 ? 25.829 -13.215 -47.021 1.00 70.31 273 GLY A C 1
ATOM 2218 O O . GLY A 1 273 ? 25.325 -13.355 -45.903 1.00 70.31 273 GLY A O 1
ATOM 2219 N N . PRO A 1 274 ? 26.645 -14.163 -47.529 1.00 70.12 274 PRO A N 1
ATOM 2220 C CA . PRO A 1 274 ? 27.014 -15.376 -46.798 1.00 70.12 274 PRO A CA 1
ATOM 2221 C C . PRO A 1 274 ? 27.920 -15.058 -45.596 1.00 70.12 274 PRO A C 1
ATOM 2223 O O . PRO A 1 274 ? 28.850 -14.267 -45.702 1.00 70.12 274 PRO A O 1
ATOM 2226 N N . GLY A 1 275 ? 27.659 -15.693 -44.446 1.00 73.94 275 GLY A N 1
ATOM 2227 C CA . GLY A 1 275 ? 28.439 -15.515 -43.206 1.00 73.94 275 GLY A CA 1
ATOM 2228 C C . GLY A 1 275 ? 27.704 -14.797 -42.067 1.00 73.94 275 GLY A C 1
ATOM 2229 O O . GLY A 1 275 ? 28.247 -14.670 -40.967 1.00 73.94 275 GLY A O 1
ATOM 2230 N N . HIS A 1 276 ? 26.456 -14.377 -42.288 1.00 81.69 276 HIS A N 1
ATOM 2231 C CA . HIS A 1 276 ? 25.602 -13.793 -41.256 1.00 81.69 276 HIS A CA 1
ATOM 2232 C C . HIS A 1 276 ? 24.739 -14.872 -40.587 1.00 81.69 276 HIS A C 1
ATOM 2234 O O . HIS A 1 276 ? 23.917 -15.525 -41.223 1.00 81.69 276 HIS A O 1
ATOM 2240 N N . SER A 1 277 ? 24.909 -15.052 -39.280 1.00 84.06 277 SER A N 1
ATOM 2241 C CA . SER A 1 277 ? 24.075 -15.928 -38.454 1.00 84.06 277 SER A CA 1
ATOM 2242 C C . SER A 1 277 ? 23.824 -15.275 -37.102 1.00 84.06 277 SER A C 1
ATOM 2244 O O . SER A 1 277 ? 24.725 -14.659 -36.529 1.00 84.06 277 SER A O 1
ATOM 2246 N N . ILE A 1 278 ? 22.596 -15.387 -36.597 1.00 86.94 278 ILE A N 1
ATOM 2247 C CA . ILE A 1 278 ? 22.272 -14.907 -35.253 1.00 86.94 278 ILE A CA 1
ATOM 2248 C C . ILE A 1 278 ? 22.683 -15.928 -34.199 1.00 86.94 278 ILE A C 1
ATOM 2250 O O . ILE A 1 278 ? 22.498 -17.129 -34.380 1.00 86.94 278 ILE A O 1
ATOM 2254 N N . GLU A 1 279 ? 23.166 -15.440 -33.062 1.00 85.19 279 GLU A N 1
ATOM 2255 C CA . GLU A 1 279 ? 23.390 -16.293 -31.900 1.00 85.19 279 GLU A CA 1
ATOM 2256 C C . GLU A 1 279 ? 22.065 -16.864 -31.371 1.00 85.19 279 GLU A C 1
ATOM 2258 O O . GLU A 1 279 ? 21.035 -16.184 -31.295 1.00 85.19 279 GLU A O 1
ATOM 2263 N N . ASP A 1 280 ? 22.100 -18.120 -30.925 1.00 81.06 280 ASP A N 1
ATOM 2264 C CA . ASP A 1 280 ? 20.933 -18.786 -30.341 1.00 81.06 280 ASP A CA 1
ATOM 2265 C C . ASP A 1 280 ? 20.530 -18.225 -28.972 1.00 81.06 280 ASP A C 1
ATOM 2267 O O . ASP A 1 280 ? 19.413 -18.474 -28.498 1.00 81.06 280 ASP A O 1
ATOM 2271 N N . ARG A 1 281 ? 21.413 -17.438 -28.348 1.00 83.75 281 ARG A N 1
ATOM 2272 C CA . ARG A 1 281 ? 21.206 -16.817 -27.044 1.00 83.75 281 ARG A CA 1
ATOM 2273 C C . ARG A 1 281 ? 20.823 -15.347 -27.194 1.00 83.75 281 ARG A C 1
ATOM 2275 O O . ARG A 1 281 ? 21.495 -14.570 -27.858 1.00 83.75 281 ARG A O 1
ATOM 2282 N N . VAL A 1 282 ? 19.764 -14.949 -26.491 1.00 89.50 282 VAL A N 1
ATOM 2283 C CA . VAL A 1 282 ? 19.355 -13.542 -26.374 1.00 89.50 282 VAL A CA 1
ATOM 2284 C C . VAL A 1 282 ? 19.858 -12.957 -25.070 1.00 89.50 282 VAL A C 1
ATOM 2286 O O . VAL A 1 282 ? 19.591 -13.496 -23.993 1.00 89.50 282 VAL A O 1
ATOM 2289 N N . GLU A 1 283 ? 20.507 -11.802 -25.158 1.00 90.44 283 GLU A N 1
ATOM 2290 C CA . GLU A 1 283 ? 20.913 -11.034 -23.990 1.00 90.44 283 GLU A CA 1
ATOM 2291 C C . GLU A 1 283 ? 19.772 -10.095 -23.564 1.00 90.44 283 GLU A C 1
ATOM 2293 O O . GLU A 1 283 ? 19.244 -9.306 -24.352 1.00 90.44 283 GLU A O 1
ATOM 2298 N N . VAL A 1 284 ? 19.361 -10.174 -22.297 1.00 91.31 284 VAL A N 1
ATOM 2299 C CA . VAL A 1 284 ? 18.333 -9.286 -21.738 1.00 91.31 284 VAL A CA 1
ATOM 2300 C C . VAL A 1 284 ? 19.008 -8.038 -21.181 1.00 91.31 284 VAL A C 1
ATOM 2302 O O . VAL A 1 284 ? 19.625 -8.098 -20.122 1.00 91.31 284 VAL A O 1
ATOM 2305 N N . ILE A 1 285 ? 18.827 -6.894 -21.850 1.00 89.00 285 ILE A N 1
ATOM 2306 C CA . ILE A 1 285 ? 19.341 -5.600 -21.372 1.00 89.00 285 ILE A CA 1
ATOM 2307 C C . ILE A 1 285 ? 18.534 -5.128 -20.158 1.00 89.00 285 ILE A C 1
ATOM 2309 O O . ILE A 1 285 ? 19.081 -4.642 -19.171 1.00 89.00 285 ILE A O 1
ATOM 2313 N N . SER A 1 286 ? 17.202 -5.212 -20.237 1.00 88.56 286 SER A N 1
ATOM 2314 C CA . SER A 1 286 ? 16.325 -4.714 -19.176 1.00 88.56 286 SER A CA 1
ATOM 2315 C C . SER A 1 286 ? 14.919 -5.279 -19.290 1.00 88.56 286 SER A C 1
ATOM 2317 O O . SER A 1 286 ? 14.312 -5.202 -20.354 1.00 88.56 286 SER A O 1
ATOM 2319 N N . ASN A 1 287 ? 14.333 -5.715 -18.175 1.00 88.94 287 ASN A N 1
ATOM 2320 C CA . ASN A 1 287 ? 12.892 -5.950 -18.100 1.00 88.94 287 ASN A CA 1
ATOM 2321 C C . ASN A 1 287 ? 12.174 -4.648 -17.734 1.00 88.94 287 ASN A C 1
ATOM 2323 O O . ASN A 1 287 ? 12.427 -4.079 -16.676 1.00 88.94 287 ASN A O 1
ATOM 2327 N N . ASP A 1 288 ? 11.300 -4.166 -18.617 1.00 86.69 288 ASP A N 1
ATOM 2328 C CA . ASP A 1 288 ? 10.560 -2.918 -18.420 1.00 86.69 288 ASP A CA 1
ATOM 2329 C C . ASP A 1 288 ? 9.128 -3.050 -18.972 1.00 86.69 288 ASP A C 1
ATOM 2331 O O . ASP A 1 288 ? 8.926 -3.048 -20.195 1.00 86.69 288 ASP A O 1
ATOM 2335 N N . PRO A 1 289 ? 8.110 -3.190 -18.105 1.00 85.25 289 PRO A N 1
ATOM 2336 C CA . PRO A 1 289 ? 6.726 -3.278 -18.554 1.00 85.25 289 PRO A CA 1
ATOM 2337 C C . PRO A 1 289 ? 6.191 -1.928 -19.057 1.00 85.25 289 PRO A C 1
ATOM 2339 O O . PRO A 1 289 ? 5.293 -1.905 -19.902 1.00 85.25 289 PRO A O 1
ATOM 2342 N N . CYS A 1 290 ? 6.750 -0.801 -18.603 1.00 88.06 290 CYS A N 1
ATOM 2343 C CA . CYS A 1 290 ? 6.255 0.529 -18.940 1.00 88.06 290 CYS A CA 1
ATOM 2344 C C . CYS A 1 290 ? 6.627 0.904 -20.380 1.00 88.06 290 CYS A C 1
ATOM 2346 O O . CYS A 1 290 ? 7.799 0.997 -20.732 1.00 88.06 290 CYS A O 1
ATOM 2348 N N . ASP A 1 291 ? 5.626 1.173 -21.222 1.00 86.94 291 ASP A N 1
ATOM 2349 C CA . ASP A 1 291 ? 5.844 1.432 -22.650 1.00 86.94 291 ASP A CA 1
ATOM 2350 C C . ASP A 1 291 ? 6.736 2.645 -22.923 1.00 86.94 291 ASP A C 1
ATOM 2352 O O . ASP A 1 291 ? 7.685 2.558 -23.700 1.00 86.94 291 ASP A O 1
ATOM 2356 N N . ARG A 1 292 ? 6.467 3.766 -22.246 1.00 86.06 292 ARG A N 1
ATOM 2357 C CA . ARG A 1 292 ? 7.235 5.001 -22.435 1.00 86.06 292 ARG A CA 1
ATOM 2358 C C . ARG A 1 292 ? 8.688 4.829 -21.998 1.00 86.06 292 ARG A C 1
ATOM 2360 O O . ARG A 1 292 ? 9.589 5.213 -22.737 1.00 86.06 292 ARG A O 1
ATOM 2367 N N . SER A 1 293 ? 8.905 4.247 -20.819 1.00 86.19 293 SER A N 1
ATOM 2368 C CA . SER A 1 293 ? 10.248 3.992 -20.287 1.00 86.19 293 SER A CA 1
ATOM 2369 C C . SER A 1 293 ? 11.028 3.046 -21.202 1.00 86.19 293 SER A C 1
ATOM 2371 O O . SER A 1 293 ? 12.157 3.348 -21.590 1.00 86.19 293 SER A O 1
ATOM 2373 N N . ARG A 1 294 ? 10.379 1.969 -21.660 1.00 92.00 294 ARG A N 1
ATOM 2374 C CA . ARG A 1 294 ? 10.982 0.980 -22.551 1.00 92.00 294 ARG A CA 1
ATOM 2375 C C . ARG A 1 294 ? 11.404 1.573 -23.900 1.00 92.00 294 ARG A C 1
ATOM 2377 O O . ARG A 1 294 ? 12.524 1.326 -24.327 1.00 92.00 294 ARG A O 1
ATOM 2384 N N . ARG A 1 295 ? 10.561 2.395 -24.540 1.00 89.06 295 ARG A N 1
ATOM 2385 C CA . ARG A 1 295 ? 10.895 3.079 -25.811 1.00 89.06 295 ARG A CA 1
ATOM 2386 C C . ARG A 1 295 ? 12.051 4.070 -25.664 1.00 89.06 295 ARG A C 1
ATOM 2388 O O . ARG A 1 295 ? 12.912 4.145 -26.534 1.00 89.06 295 ARG A O 1
ATOM 2395 N N . ILE A 1 296 ? 12.073 4.831 -24.566 1.00 89.00 296 ILE A N 1
ATOM 2396 C CA . ILE A 1 296 ? 13.170 5.765 -24.277 1.00 89.00 296 ILE A CA 1
ATOM 2397 C C . ILE A 1 296 ? 14.471 4.985 -24.074 1.00 89.00 296 ILE A C 1
ATOM 2399 O O . ILE A 1 296 ? 15.491 5.330 -24.662 1.00 89.00 296 ILE A O 1
ATOM 2403 N N . ARG A 1 297 ? 14.434 3.914 -23.275 1.00 89.00 297 ARG A N 1
ATOM 2404 C CA . ARG A 1 297 ? 15.614 3.093 -23.002 1.00 89.00 297 ARG A CA 1
ATOM 2405 C C . ARG A 1 297 ? 16.107 2.373 -24.259 1.00 89.00 297 ARG A C 1
ATOM 2407 O O . ARG A 1 297 ? 17.305 2.379 -24.481 1.00 89.00 297 ARG A O 1
ATOM 2414 N N . GLU A 1 298 ? 15.234 1.842 -25.114 1.00 91.38 298 GLU A N 1
ATOM 2415 C CA . GLU A 1 298 ? 15.630 1.275 -26.416 1.00 91.38 298 GLU A CA 1
ATOM 2416 C C . GLU A 1 298 ? 16.396 2.301 -27.264 1.00 91.38 298 GLU A C 1
ATOM 2418 O O . GLU A 1 298 ? 17.504 2.018 -27.710 1.00 91.38 298 GLU A O 1
ATOM 2423 N N . ALA A 1 299 ? 15.861 3.517 -27.413 1.00 89.75 299 ALA A N 1
ATOM 2424 C CA . ALA A 1 299 ? 16.521 4.579 -28.171 1.00 89.75 299 ALA A CA 1
ATOM 2425 C C . ALA A 1 299 ? 17.890 4.966 -27.581 1.00 89.75 299 ALA A C 1
ATOM 2427 O O . ALA A 1 299 ? 18.849 5.177 -28.323 1.00 89.75 299 ALA A O 1
ATOM 2428 N N . ILE A 1 300 ? 18.002 5.023 -26.248 1.00 88.81 300 ILE A N 1
ATOM 2429 C CA . ILE A 1 300 ? 19.276 5.272 -25.556 1.00 88.81 300 ILE A CA 1
ATOM 2430 C C . ILE A 1 300 ? 20.269 4.142 -25.846 1.00 88.81 300 ILE A C 1
ATOM 2432 O O . ILE A 1 300 ? 21.429 4.406 -26.148 1.00 88.81 300 ILE A O 1
ATOM 2436 N N . GLU A 1 301 ? 19.831 2.887 -25.753 1.00 88.88 301 GLU A N 1
ATOM 2437 C CA . GLU A 1 301 ? 20.698 1.723 -25.925 1.00 88.88 301 GLU A CA 1
ATOM 2438 C C . GLU A 1 301 ? 21.158 1.549 -27.378 1.00 88.88 301 GLU A C 1
ATOM 2440 O O . GLU A 1 301 ? 22.301 1.139 -27.569 1.00 88.88 301 GLU A O 1
ATOM 2445 N N . ILE A 1 302 ? 20.334 1.920 -28.370 1.00 89.31 302 ILE A N 1
ATOM 2446 C CA . ILE A 1 302 ? 20.738 2.018 -29.783 1.00 89.31 302 ILE A CA 1
ATOM 2447 C C . ILE A 1 302 ? 21.784 3.121 -29.951 1.00 89.31 302 ILE A C 1
ATOM 2449 O O . ILE A 1 302 ? 22.849 2.890 -30.513 1.00 89.31 302 ILE A O 1
ATOM 2453 N N . ARG A 1 303 ? 21.518 4.323 -29.424 1.00 87.19 303 ARG A N 1
ATOM 2454 C CA . ARG A 1 303 ? 22.396 5.490 -29.603 1.00 87.19 303 ARG A CA 1
ATOM 2455 C C . ARG A 1 303 ? 23.768 5.319 -28.951 1.00 87.19 303 ARG A C 1
ATOM 2457 O O . ARG A 1 303 ? 24.756 5.700 -29.558 1.00 87.19 303 ARG A O 1
ATOM 2464 N N . LYS A 1 304 ? 23.832 4.683 -27.776 1.00 84.62 304 LYS A N 1
ATOM 2465 C CA . LYS A 1 304 ? 25.085 4.316 -27.079 1.00 84.62 304 LYS A CA 1
ATOM 2466 C C . LYS A 1 304 ? 26.012 3.413 -27.889 1.00 84.62 304 LYS A C 1
ATOM 2468 O O . LYS A 1 304 ? 27.184 3.298 -27.565 1.00 84.62 304 LYS A O 1
ATOM 2473 N N . ARG A 1 305 ? 25.448 2.676 -28.838 1.00 83.25 305 ARG A N 1
ATOM 2474 C CA . ARG A 1 305 ? 26.069 1.509 -29.456 1.00 83.25 305 ARG A CA 1
ATOM 2475 C C . ARG A 1 305 ? 26.244 1.646 -30.967 1.00 83.25 305 ARG A C 1
ATOM 2477 O O . ARG A 1 305 ? 26.730 0.725 -31.616 1.00 83.25 305 ARG A O 1
ATOM 2484 N N . LYS A 1 306 ? 25.881 2.802 -31.525 1.00 80.19 306 LYS A N 1
ATOM 2485 C CA . LYS A 1 306 ? 26.240 3.163 -32.897 1.00 80.19 306 LYS A CA 1
ATOM 2486 C C . LYS A 1 306 ? 27.771 3.276 -33.020 1.00 80.19 306 LYS A C 1
ATOM 2488 O O . LYS A 1 306 ? 28.386 3.787 -32.088 1.00 80.19 306 LYS A O 1
ATOM 2493 N N . PRO A 1 307 ? 28.375 2.840 -34.142 1.00 80.06 307 PRO A N 1
ATOM 2494 C CA . PRO A 1 307 ? 27.739 2.371 -35.380 1.00 80.06 307 PRO A CA 1
ATOM 2495 C C . PRO A 1 307 ? 27.375 0.873 -35.416 1.00 80.06 307 PRO A C 1
ATOM 2497 O O . PRO A 1 307 ? 26.770 0.440 -36.385 1.00 80.06 307 PRO A O 1
ATOM 2500 N N . PHE A 1 308 ? 27.652 0.088 -34.373 1.00 85.06 308 PHE A N 1
ATOM 2501 C CA . PHE A 1 308 ? 27.560 -1.384 -34.384 1.00 85.06 308 PHE A CA 1
ATOM 2502 C C . PHE A 1 308 ? 26.132 -1.979 -34.352 1.00 85.06 308 PHE A C 1
ATOM 2504 O O . PHE A 1 308 ? 25.944 -3.164 -34.067 1.00 85.06 308 PHE A O 1
ATOM 2511 N N . THR A 1 309 ? 25.100 -1.173 -34.623 1.00 87.81 309 THR A N 1
ATOM 2512 C CA . THR A 1 309 ? 23.690 -1.596 -34.598 1.00 87.81 309 THR A CA 1
ATOM 2513 C C . THR A 1 309 ? 23.067 -1.592 -35.988 1.00 87.81 309 THR A C 1
ATOM 2515 O O . THR A 1 309 ? 23.079 -0.548 -36.635 1.00 87.81 309 THR A O 1
ATOM 2518 N N . PHE A 1 310 ? 22.410 -2.683 -36.395 1.00 87.88 310 PHE A N 1
ATOM 2519 C CA . PHE A 1 310 ? 21.721 -2.796 -37.698 1.00 87.88 310 PHE A CA 1
ATOM 2520 C C . PHE A 1 310 ? 20.200 -2.533 -37.629 1.00 87.88 310 PHE A C 1
ATOM 2522 O O . PHE A 1 310 ? 19.402 -3.014 -38.429 1.00 87.88 310 PHE A O 1
ATOM 2529 N N . ASN A 1 311 ? 19.750 -1.772 -36.633 1.00 87.88 311 ASN A N 1
ATOM 2530 C CA . ASN A 1 311 ? 18.349 -1.383 -36.494 1.00 87.88 311 ASN A CA 1
ATOM 2531 C C . ASN A 1 311 ? 17.866 -0.514 -37.676 1.00 87.88 311 ASN A C 1
ATOM 2533 O O . ASN A 1 311 ? 18.455 0.532 -37.927 1.00 87.88 311 ASN A O 1
ATOM 2537 N N . ARG A 1 312 ? 16.710 -0.849 -38.283 1.00 80.44 312 ARG A N 1
ATOM 2538 C CA . ARG A 1 312 ? 16.038 -0.027 -39.325 1.00 80.44 312 ARG A CA 1
ATOM 2539 C C . ARG A 1 312 ? 15.867 1.444 -38.943 1.00 80.44 312 ARG A C 1
ATOM 2541 O O . ARG A 1 312 ? 15.995 2.338 -39.766 1.00 80.44 312 ARG A O 1
ATOM 2548 N N . VAL A 1 313 ? 15.514 1.690 -37.682 1.00 77.25 313 VAL A N 1
ATOM 2549 C CA . VAL A 1 313 ? 15.265 3.030 -37.140 1.00 77.25 313 VAL A CA 1
ATOM 2550 C C . VAL A 1 313 ? 15.955 3.140 -35.787 1.00 77.25 313 VAL A C 1
ATOM 2552 O O . VAL A 1 313 ? 15.955 2.190 -35.004 1.00 77.25 313 VAL A O 1
ATOM 2555 N N . GLY A 1 314 ? 16.486 4.323 -35.466 1.00 70.75 314 GLY A N 1
ATOM 2556 C CA . GLY A 1 314 ? 17.149 4.629 -34.190 1.00 70.75 314 GLY A CA 1
ATOM 2557 C C . GLY A 1 314 ? 16.242 4.650 -32.946 1.00 70.75 314 GLY A C 1
ATOM 2558 O O . GLY A 1 314 ? 16.604 5.268 -31.947 1.00 70.75 314 GLY A O 1
ATOM 2559 N N . GLY A 1 315 ? 15.063 4.025 -33.003 1.00 80.88 315 GLY A N 1
ATOM 2560 C CA . GLY A 1 315 ? 14.042 4.079 -31.960 1.00 80.88 315 GLY A CA 1
ATOM 2561 C C . GLY A 1 315 ? 13.339 5.440 -31.867 1.00 80.88 315 GLY A C 1
ATOM 2562 O O . GLY A 1 315 ? 13.205 6.171 -32.848 1.00 80.88 315 GLY A O 1
ATOM 2563 N N . LEU A 1 316 ? 12.858 5.776 -30.666 1.00 83.69 316 LEU A N 1
ATOM 2564 C CA . LEU A 1 316 ? 12.231 7.067 -30.364 1.00 83.69 316 LEU A CA 1
ATOM 2565 C C . LEU A 1 316 ? 13.223 8.231 -30.566 1.00 83.69 316 LEU A C 1
ATOM 2567 O O . LEU A 1 316 ? 14.338 8.188 -30.051 1.00 83.69 316 LEU A O 1
ATOM 2571 N N . LYS A 1 317 ? 12.804 9.317 -31.233 1.00 84.12 317 LYS A N 1
ATOM 2572 C CA . LYS A 1 317 ? 13.635 10.522 -31.410 1.00 84.12 317 LYS A CA 1
ATOM 2573 C C . LYS A 1 317 ? 13.904 11.202 -30.060 1.00 84.12 317 LYS A C 1
ATOM 2575 O O . LYS A 1 317 ? 13.038 11.872 -29.501 1.00 84.12 317 LYS A O 1
ATOM 2580 N N . LEU A 1 318 ? 15.112 11.014 -29.532 1.00 83.25 318 LEU A N 1
ATOM 2581 C CA . LEU A 1 318 ? 15.587 11.678 -28.317 1.00 83.25 318 LEU A CA 1
ATOM 2582 C C . LEU A 1 318 ? 16.051 13.110 -28.628 1.00 83.25 318 LEU A C 1
ATOM 2584 O O . LEU A 1 318 ? 16.606 13.371 -29.694 1.00 83.25 318 LEU A O 1
ATOM 2588 N N . SER A 1 319 ? 15.845 14.029 -27.680 1.00 84.25 319 SER A N 1
ATOM 2589 C CA . SER A 1 319 ? 16.403 15.391 -27.738 1.00 84.25 319 SER A CA 1
ATOM 2590 C C . SER A 1 319 ? 17.936 15.353 -27.744 1.00 84.25 319 SER A C 1
ATOM 2592 O O . SER A 1 319 ? 18.515 14.540 -27.027 1.00 84.25 319 SER A O 1
ATOM 2594 N N . GLY A 1 320 ? 18.592 16.273 -28.462 1.00 80.56 320 GLY A N 1
ATOM 2595 C CA . GLY A 1 320 ? 20.062 16.377 -28.485 1.00 80.56 320 GLY A CA 1
ATOM 2596 C C . GLY A 1 320 ? 20.700 16.617 -27.109 1.00 80.56 320 GLY A C 1
ATOM 2597 O O . GLY A 1 320 ? 21.858 16.298 -26.884 1.00 80.56 320 GLY A O 1
ATOM 2598 N N . LYS A 1 321 ? 19.917 17.064 -26.115 1.00 82.69 321 LYS A N 1
ATOM 2599 C CA . LYS A 1 321 ? 20.369 17.157 -24.714 1.00 82.69 321 LYS A CA 1
ATOM 2600 C C . LYS A 1 321 ? 20.822 15.813 -24.128 1.00 82.69 321 LYS A C 1
ATOM 2602 O O . LYS A 1 321 ? 21.554 15.796 -23.144 1.00 82.69 321 LYS A O 1
ATOM 2607 N N . TRP A 1 322 ? 20.371 14.694 -24.697 1.00 80.19 322 TRP A N 1
ATOM 2608 C CA . TRP A 1 322 ? 20.791 13.359 -24.275 1.00 80.19 322 TRP A CA 1
ATOM 2609 C C . TRP A 1 322 ? 22.205 13.001 -24.728 1.00 80.19 322 TRP A C 1
ATOM 2611 O O . TRP A 1 322 ? 22.807 12.142 -24.092 1.00 80.19 322 TRP A O 1
ATOM 2621 N N . ASP A 1 323 ? 22.740 13.647 -25.766 1.00 79.62 323 ASP A N 1
ATOM 2622 C CA . ASP A 1 323 ? 24.035 13.287 -26.357 1.00 79.62 323 ASP A CA 1
ATOM 2623 C C . ASP A 1 323 ? 25.168 13.436 -25.335 1.00 79.62 323 ASP A C 1
ATOM 2625 O O . ASP A 1 323 ? 25.835 12.456 -25.009 1.00 79.62 323 ASP A O 1
ATOM 2629 N N . GLN A 1 324 ? 25.246 14.592 -24.670 1.00 80.31 324 GLN A N 1
ATOM 2630 C CA . GLN A 1 324 ? 26.234 14.855 -23.612 1.00 80.31 324 GLN A CA 1
ATOM 2631 C C . GLN A 1 324 ? 26.155 13.859 -22.442 1.00 80.31 324 GLN A C 1
ATOM 2633 O O . GLN A 1 324 ? 27.154 13.540 -21.797 1.00 80.31 324 GLN A O 1
ATOM 2638 N N . VAL A 1 325 ? 24.948 13.381 -22.121 1.00 81.25 325 VAL A N 1
ATOM 2639 C CA . VAL A 1 325 ? 24.737 12.415 -21.033 1.00 81.25 325 VAL A CA 1
ATOM 2640 C C . VAL A 1 325 ? 25.172 11.019 -21.473 1.00 81.25 325 VAL A C 1
ATOM 2642 O O . VAL A 1 325 ? 25.798 10.293 -20.702 1.00 81.25 325 VAL A O 1
ATOM 2645 N N . ILE A 1 326 ? 24.848 10.639 -22.708 1.00 81.50 326 ILE A N 1
ATOM 2646 C CA . ILE A 1 326 ? 25.175 9.335 -23.285 1.00 81.50 326 ILE A CA 1
ATOM 2647 C C . ILE A 1 326 ? 26.688 9.186 -23.474 1.00 81.50 326 ILE A C 1
ATOM 2649 O O . ILE A 1 326 ? 27.228 8.138 -23.116 1.00 81.50 326 ILE A O 1
ATOM 2653 N N . GLU A 1 327 ? 27.373 10.227 -23.944 1.00 78.12 327 GLU A N 1
ATOM 2654 C CA . GLU A 1 327 ? 28.836 10.254 -24.078 1.00 78.12 327 GLU A CA 1
ATOM 2655 C C . GLU A 1 327 ? 29.523 10.014 -22.731 1.00 78.12 327 GLU A C 1
ATOM 2657 O O . GLU A 1 327 ? 30.320 9.086 -22.589 1.00 78.12 327 GLU A O 1
ATOM 2662 N N . LYS A 1 328 ? 29.129 10.758 -21.689 1.00 77.75 328 LYS A N 1
ATOM 2663 C CA . LYS A 1 328 ? 29.696 10.601 -20.338 1.00 77.75 328 LYS A CA 1
ATOM 2664 C C . LYS A 1 328 ? 29.464 9.215 -19.737 1.00 77.75 328 LYS A C 1
ATOM 2666 O O . LYS A 1 328 ? 30.323 8.701 -19.023 1.00 77.75 328 LYS A O 1
ATOM 2671 N N . ILE A 1 329 ? 28.304 8.608 -19.995 1.00 73.69 329 ILE A N 1
ATOM 2672 C CA . ILE A 1 329 ? 28.001 7.247 -19.526 1.00 73.69 329 ILE A CA 1
ATOM 2673 C C . ILE A 1 329 ? 28.856 6.211 -20.265 1.00 73.69 329 ILE A C 1
ATOM 2675 O O . ILE A 1 329 ? 29.272 5.228 -19.655 1.00 73.69 329 ILE A O 1
ATOM 2679 N N . SER A 1 330 ? 29.109 6.424 -21.556 1.00 66.12 330 SER A N 1
ATOM 2680 C CA . SER A 1 330 ? 29.894 5.503 -22.384 1.00 66.12 330 SER A CA 1
ATOM 2681 C C . SER A 1 330 ? 31.375 5.526 -21.985 1.00 66.12 330 SER A C 1
ATOM 2683 O O . SER A 1 330 ? 31.958 4.464 -21.793 1.00 66.12 330 SER A O 1
ATOM 2685 N N . LEU A 1 331 ? 31.935 6.712 -21.711 1.00 57.22 331 LEU A N 1
ATOM 2686 C CA . LEU A 1 331 ? 33.315 6.890 -21.229 1.00 57.22 331 LEU A CA 1
ATOM 2687 C C . LEU A 1 331 ? 33.572 6.228 -19.865 1.00 57.22 331 LEU A C 1
ATOM 2689 O O . LEU A 1 331 ? 34.581 5.557 -19.680 1.00 57.22 331 LEU A O 1
ATOM 2693 N N . LYS A 1 332 ? 32.631 6.334 -18.915 1.00 56.41 332 LYS A N 1
ATOM 2694 C CA . LYS A 1 332 ? 32.755 5.665 -17.603 1.00 56.41 332 LYS A CA 1
ATOM 2695 C C . LYS A 1 332 ? 32.803 4.139 -17.690 1.00 56.41 332 LYS A C 1
ATOM 2697 O O . LYS A 1 332 ? 33.306 3.503 -16.773 1.00 56.41 332 LYS A O 1
ATOM 2702 N N . LYS A 1 333 ? 32.227 3.551 -18.740 1.00 55.06 333 LYS A N 1
ATOM 2703 C CA . LYS A 1 333 ? 32.209 2.098 -18.916 1.00 55.06 333 LYS A CA 1
ATOM 2704 C C . LYS A 1 333 ? 33.537 1.580 -19.474 1.00 55.06 333 LYS A C 1
ATOM 2706 O O . LYS A 1 333 ? 33.929 0.487 -19.098 1.00 55.06 333 LYS A O 1
ATOM 2711 N N . ILE A 1 334 ? 34.208 2.380 -20.305 1.00 49.34 334 ILE A N 1
ATOM 2712 C CA . ILE A 1 334 ? 35.543 2.091 -20.849 1.00 49.34 334 ILE A CA 1
ATOM 2713 C C . ILE A 1 334 ? 36.573 2.119 -19.712 1.00 49.34 334 ILE A C 1
ATOM 2715 O O . ILE A 1 334 ? 37.209 1.107 -19.452 1.00 49.34 334 ILE A O 1
ATOM 2719 N N . ASN A 1 335 ? 36.596 3.193 -18.914 1.00 39.16 335 ASN A N 1
ATOM 2720 C CA . ASN A 1 335 ? 37.545 3.325 -17.799 1.00 39.16 335 ASN A CA 1
ATOM 2721 C C . ASN A 1 335 ? 37.390 2.252 -16.700 1.00 39.16 335 ASN A C 1
ATOM 2723 O O . ASN A 1 335 ? 38.329 2.017 -15.953 1.00 39.16 335 ASN A O 1
ATOM 2727 N N . ASN A 1 336 ? 36.215 1.624 -16.578 1.00 42.47 336 ASN A N 1
ATOM 2728 C CA . ASN A 1 336 ? 35.990 0.521 -15.638 1.00 42.47 336 ASN A CA 1
ATOM 2729 C C . ASN A 1 336 ? 36.334 -0.863 -16.229 1.00 42.47 336 ASN A C 1
ATOM 2731 O O . ASN A 1 336 ? 36.442 -1.813 -15.464 1.00 42.47 336 ASN A O 1
ATOM 2735 N N . MET A 1 337 ? 36.462 -1.013 -17.556 1.00 41.97 337 MET A N 1
ATOM 2736 C CA . MET A 1 337 ? 36.919 -2.271 -18.176 1.00 41.97 337 MET A CA 1
ATOM 2737 C C . MET A 1 337 ? 38.450 -2.389 -18.156 1.00 41.97 337 MET A C 1
ATOM 2739 O O . MET A 1 337 ? 38.969 -3.498 -18.045 1.00 41.97 337 MET A O 1
ATOM 2743 N N . ASP A 1 338 ? 39.165 -1.260 -18.166 1.00 39.91 338 ASP A N 1
ATOM 2744 C CA . ASP A 1 338 ? 40.632 -1.230 -18.066 1.00 39.91 338 ASP A CA 1
ATOM 2745 C C . ASP A 1 338 ? 41.151 -1.597 -16.661 1.00 39.91 338 ASP A C 1
ATOM 2747 O O . ASP A 1 338 ? 42.289 -2.033 -16.517 1.00 39.91 338 ASP A O 1
ATOM 2751 N N . THR A 1 339 ? 40.322 -1.480 -15.617 1.00 36.72 339 THR A N 1
ATOM 2752 C CA . THR A 1 339 ? 40.709 -1.817 -14.234 1.00 36.72 339 THR A CA 1
ATOM 2753 C C . THR A 1 339 ? 40.480 -3.280 -13.846 1.00 36.72 339 THR A C 1
ATOM 2755 O O . THR A 1 339 ? 41.097 -3.736 -12.892 1.00 36.72 339 THR A O 1
ATOM 2758 N N . ASP A 1 340 ? 39.645 -4.021 -14.581 1.00 33.53 340 ASP A N 1
ATOM 2759 C CA . ASP A 1 340 ? 39.312 -5.429 -14.285 1.00 33.53 340 ASP A CA 1
ATOM 2760 C C . ASP A 1 340 ? 40.108 -6.436 -15.151 1.00 33.53 340 ASP A C 1
ATOM 2762 O O . ASP A 1 340 ? 39.884 -7.640 -15.056 1.00 33.53 340 ASP A O 1
ATOM 2766 N N . SER A 1 341 ? 41.037 -5.964 -15.998 1.00 33.09 341 SER A N 1
ATOM 2767 C CA . SER A 1 341 ? 41.741 -6.789 -17.004 1.00 33.09 341 SER A CA 1
ATOM 2768 C C . SER A 1 341 ? 43.245 -6.994 -16.745 1.00 33.09 341 SER A C 1
ATOM 2770 O O . SER A 1 341 ? 43.956 -7.470 -17.627 1.00 33.09 341 SER A O 1
ATOM 2772 N N . LEU A 1 342 ? 43.759 -6.653 -15.559 1.00 31.08 342 LEU A N 1
ATOM 2773 C CA . LEU A 1 342 ? 45.167 -6.866 -15.189 1.00 31.08 342 LEU A CA 1
ATOM 2774 C C . LEU A 1 342 ? 45.322 -8.034 -14.212 1.00 31.08 342 LEU A C 1
ATOM 2776 O O . LEU A 1 342 ? 45.756 -7.840 -13.088 1.00 31.08 342 LEU A O 1
ATOM 2780 N N . GLU A 1 343 ? 44.966 -9.239 -14.647 1.00 32.38 343 GLU A N 1
ATOM 2781 C CA . GLU A 1 343 ? 45.441 -10.503 -14.068 1.00 32.38 343 GLU A CA 1
ATOM 2782 C C . GLU A 1 343 ? 45.058 -11.638 -15.033 1.00 32.38 343 GLU A C 1
ATOM 2784 O O . GLU A 1 343 ? 43.959 -12.173 -14.953 1.00 32.38 343 GLU A O 1
ATOM 2789 N N . TYR A 1 344 ? 45.918 -11.912 -16.023 1.00 28.03 344 TYR A N 1
ATOM 2790 C CA . TYR A 1 344 ? 46.326 -13.247 -16.505 1.00 28.03 344 TYR A CA 1
ATOM 2791 C C . TYR A 1 344 ? 46.995 -13.165 -17.892 1.00 28.03 344 TYR A C 1
ATOM 2793 O O . TYR A 1 344 ? 46.376 -12.773 -18.873 1.00 28.03 344 TYR A O 1
ATOM 2801 N N . GLU A 1 345 ? 48.272 -13.556 -17.891 1.00 27.95 345 GLU A N 1
ATOM 2802 C CA . GLU A 1 345 ? 49.140 -14.126 -18.937 1.00 27.95 345 GLU A CA 1
ATOM 2803 C C . GLU A 1 345 ? 49.113 -13.607 -20.390 1.00 27.95 345 GLU A C 1
ATOM 2805 O O . GLU A 1 345 ? 48.100 -13.509 -21.075 1.00 27.95 345 GLU A O 1
ATOM 2810 N N . GLY A 1 346 ? 50.323 -13.300 -20.867 1.00 35.78 346 GLY A N 1
ATOM 2811 C CA . GLY A 1 346 ? 50.583 -12.586 -22.105 1.00 35.78 346 GLY A CA 1
ATOM 2812 C C . GLY A 1 346 ? 50.457 -13.396 -23.391 1.00 35.78 346 GLY A C 1
ATOM 2813 O O . GLY A 1 346 ? 50.685 -14.595 -23.413 1.00 35.78 346 GLY A O 1
ATOM 2814 N N . ILE A 1 347 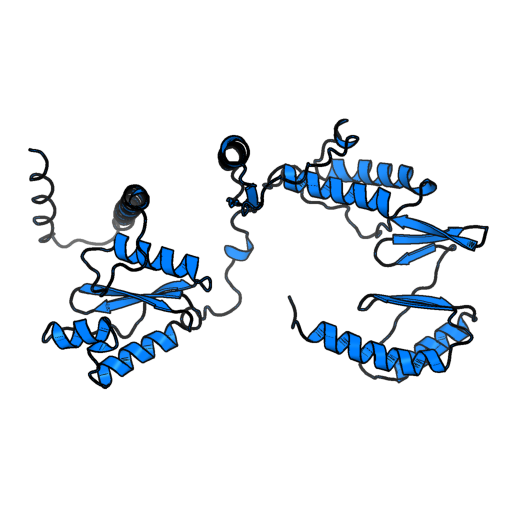? 50.174 -12.655 -24.467 1.00 29.48 347 ILE A N 1
ATOM 2815 C CA . ILE A 1 347 ? 50.602 -12.820 -25.866 1.00 29.48 347 ILE A CA 1
ATOM 2816 C C . ILE A 1 347 ? 50.394 -11.438 -26.539 1.00 29.48 347 ILE A C 1
ATOM 2818 O O . ILE A 1 347 ? 49.494 -10.685 -26.175 1.00 29.48 347 ILE A O 1
ATOM 2822 N N . GLN A 1 348 ? 51.289 -11.069 -27.460 1.00 31.06 348 GLN A N 1
ATOM 2823 C CA . GLN A 1 348 ? 51.517 -9.710 -27.981 1.00 31.06 348 GLN A CA 1
ATOM 2824 C C . GLN A 1 348 ? 50.342 -9.033 -28.740 1.00 31.06 348 GLN A C 1
ATOM 2826 O O . GLN A 1 348 ? 49.553 -9.718 -29.394 1.00 31.06 348 GLN A O 1
ATOM 2831 N N . PRO A 1 349 ? 50.257 -7.678 -28.748 1.00 35.81 349 PRO A N 1
ATOM 2832 C CA . PRO A 1 349 ? 49.165 -6.927 -29.371 1.00 35.81 349 PRO A CA 1
ATOM 2833 C C . PRO A 1 349 ? 49.444 -6.555 -30.840 1.00 35.81 349 PRO A C 1
ATOM 2835 O O . PRO A 1 349 ? 50.337 -5.767 -31.136 1.00 35.81 349 PRO A O 1
ATOM 2838 N N . VAL A 1 350 ? 48.605 -7.029 -31.769 1.00 34.62 350 VAL A N 1
ATOM 2839 C CA . VAL A 1 350 ? 48.595 -6.574 -33.184 1.00 34.62 350 VAL A CA 1
ATOM 2840 C C . VAL A 1 350 ? 47.408 -5.641 -33.498 1.00 34.62 350 VAL A C 1
ATOM 2842 O O . VAL A 1 350 ? 47.300 -5.104 -34.593 1.00 34.62 350 VAL A O 1
ATOM 2845 N N . GLN A 1 351 ? 46.537 -5.330 -32.533 1.00 34.78 351 GLN A N 1
ATOM 2846 C CA . GLN A 1 351 ? 45.360 -4.473 -32.773 1.00 34.78 351 GLN A CA 1
ATOM 2847 C C . GLN A 1 351 ? 45.475 -3.031 -32.245 1.00 34.78 351 GLN A C 1
ATOM 2849 O O . GLN A 1 351 ? 44.547 -2.244 -32.406 1.00 34.78 351 GLN A O 1
ATOM 2854 N N . GLN A 1 352 ? 46.626 -2.632 -31.691 1.00 34.28 352 GLN A N 1
ATOM 2855 C CA . GLN A 1 352 ? 46.828 -1.281 -31.143 1.00 34.28 352 GLN A CA 1
ATOM 2856 C C . GLN A 1 352 ? 47.089 -0.176 -32.186 1.00 34.28 352 GLN A C 1
ATOM 2858 O O . GLN A 1 352 ? 47.090 0.997 -31.822 1.00 34.28 352 GLN A O 1
ATOM 2863 N N . ARG A 1 353 ? 47.257 -0.491 -33.480 1.00 31.36 353 ARG A N 1
ATOM 2864 C CA . ARG A 1 353 ? 47.552 0.536 -34.503 1.00 31.36 353 ARG A CA 1
ATOM 2865 C C . ARG A 1 353 ? 46.334 1.260 -35.085 1.00 31.36 353 ARG A C 1
ATOM 2867 O O . ARG A 1 353 ? 46.470 2.409 -35.474 1.00 31.36 353 ARG A O 1
ATOM 2874 N N . TYR A 1 354 ? 45.136 0.675 -35.062 1.00 34.75 354 TYR A N 1
ATOM 2875 C CA . TYR A 1 354 ? 43.965 1.309 -35.696 1.00 34.75 354 TYR A CA 1
ATOM 2876 C C . TYR A 1 354 ? 43.185 2.286 -34.799 1.00 34.75 354 TYR A C 1
ATOM 2878 O O . TYR A 1 354 ? 42.321 3.008 -35.292 1.00 34.75 354 TYR A O 1
ATOM 2886 N N . ALA A 1 355 ? 43.472 2.344 -33.495 1.00 34.72 355 ALA A N 1
ATOM 2887 C CA . ALA A 1 355 ? 42.745 3.213 -32.563 1.00 34.72 355 ALA A CA 1
ATOM 2888 C C . ALA A 1 355 ? 43.405 4.589 -32.341 1.00 34.72 355 ALA A C 1
ATOM 2890 O O . ALA A 1 355 ? 42.717 5.526 -31.941 1.00 34.72 355 ALA A O 1
ATOM 2891 N N . LEU A 1 356 ? 44.707 4.734 -32.617 1.00 34.59 356 LEU A N 1
ATOM 2892 C CA . LEU A 1 356 ? 45.445 5.982 -32.373 1.00 34.59 356 LEU A CA 1
ATOM 2893 C C . LEU A 1 356 ? 45.458 6.928 -33.589 1.00 34.59 356 LEU A C 1
ATOM 2895 O O . LEU A 1 356 ? 45.397 8.139 -33.405 1.00 34.59 356 LEU A O 1
ATOM 2899 N N . GLU A 1 357 ? 45.377 6.414 -34.821 1.00 33.03 357 GLU A N 1
ATOM 2900 C CA . GLU A 1 357 ? 45.347 7.254 -36.039 1.00 33.03 357 GLU A CA 1
ATOM 2901 C C . GLU A 1 357 ? 44.022 8.022 -36.241 1.00 33.03 357 GLU A C 1
ATOM 2903 O O . GLU A 1 357 ? 43.960 9.000 -36.985 1.00 33.03 357 GLU A O 1
ATOM 2908 N N . SER A 1 358 ? 42.945 7.641 -35.543 1.00 35.81 358 SER A N 1
ATOM 2909 C CA . SER A 1 358 ? 41.661 8.360 -35.604 1.00 35.81 358 SER A CA 1
ATOM 2910 C C . SER A 1 358 ? 41.600 9.592 -34.690 1.00 35.81 358 SER A C 1
ATOM 2912 O O . SER A 1 358 ? 40.669 10.392 -34.834 1.00 35.81 358 SER A O 1
ATOM 2914 N N . VAL A 1 359 ? 42.513 9.731 -33.723 1.00 38.41 359 VAL A N 1
ATOM 2915 C CA . VAL A 1 359 ? 42.448 10.798 -32.708 1.00 38.41 359 VAL A CA 1
ATOM 2916 C C . VAL A 1 359 ? 43.298 12.011 -33.104 1.00 38.41 359 VAL A C 1
ATOM 2918 O O . VAL A 1 359 ? 42.927 13.132 -32.768 1.00 38.41 359 VAL A O 1
ATOM 2921 N N . GLU A 1 360 ? 44.351 11.833 -33.906 1.00 33.59 360 GLU A N 1
ATOM 2922 C CA . GLU A 1 360 ? 45.201 12.950 -34.356 1.00 33.59 360 GLU A CA 1
ATOM 2923 C C . GLU A 1 360 ? 44.605 13.756 -35.527 1.00 33.59 360 GLU A C 1
ATOM 2925 O O . GLU A 1 360 ? 44.861 14.950 -35.640 1.00 33.59 360 GLU A O 1
ATOM 2930 N N . ASN A 1 361 ? 43.697 13.187 -36.329 1.00 36.00 361 ASN A N 1
ATOM 2931 C CA . ASN A 1 361 ? 43.094 13.881 -37.483 1.00 36.00 361 ASN A CA 1
ATOM 2932 C C . ASN A 1 361 ? 41.865 14.763 -37.163 1.00 36.00 361 ASN A C 1
ATOM 2934 O O . ASN A 1 361 ? 41.088 15.100 -38.057 1.00 36.00 361 ASN A O 1
ATOM 2938 N N . LYS A 1 362 ? 41.642 15.137 -35.895 1.00 40.28 362 LYS A N 1
ATOM 2939 C CA . LYS A 1 362 ? 40.543 16.047 -35.490 1.00 40.28 362 LYS A CA 1
ATOM 2940 C C . LYS A 1 362 ? 40.977 17.264 -34.673 1.00 40.28 362 LYS A C 1
ATOM 2942 O O . LYS A 1 362 ? 40.128 17.958 -34.117 1.00 40.28 362 LYS A O 1
ATOM 2947 N N . LEU A 1 363 ? 42.274 17.543 -34.633 1.00 39.19 363 LEU A N 1
ATOM 2948 C CA . LEU A 1 363 ? 42.817 18.788 -34.101 1.00 39.19 363 LEU A CA 1
ATOM 2949 C C . LEU A 1 363 ? 43.651 19.490 -35.174 1.00 39.19 363 LEU A C 1
ATOM 2951 O O . LEU A 1 363 ? 44.849 19.636 -34.995 1.00 39.19 363 LEU A O 1
ATOM 2955 N N . PHE A 1 364 ? 43.004 19.902 -36.267 1.00 36.19 364 PHE A N 1
ATOM 2956 C CA . PHE A 1 364 ? 43.336 21.090 -37.063 1.00 36.19 364 PHE A CA 1
ATOM 2957 C C . PHE A 1 364 ? 42.083 21.587 -37.785 1.00 36.19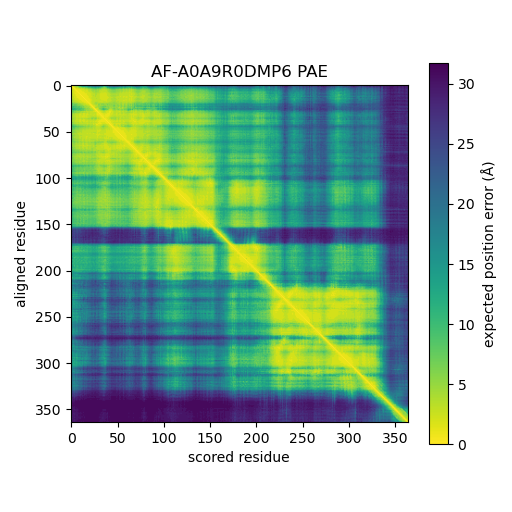 364 PHE A C 1
ATOM 2959 O O . PHE A 1 364 ? 41.311 20.729 -38.277 1.00 36.19 364 PHE A O 1
#

pLDDT: mean 80.15, std 17.0, range [27.95, 93.88]

Mean predicted aligned error: 14.69 Å

Organism: Spodoptera frugiperda (NCBI:txid7108)

Solvent-accessible surface area (backbone atoms only — not comparable to full-atom values): 22210 Å² total; per-residue (Å²): 133,77,69,84,61,52,63,56,55,52,49,54,51,48,53,57,50,48,62,62,54,50,66,81,44,54,91,35,48,81,40,83,48,75,58,97,90,48,72,51,71,44,69,77,60,56,73,67,53,52,54,50,50,49,51,54,60,38,64,78,36,92,92,47,81,78,82,88,81,77,67,55,96,55,31,41,78,54,100,63,28,26,38,32,58,45,97,89,68,46,82,45,38,28,76,44,75,61,89,84,57,83,64,81,61,83,45,59,84,46,89,60,55,65,69,63,59,50,48,52,55,50,51,53,52,50,48,44,69,77,54,28,38,81,88,44,40,61,63,52,51,51,53,50,62,63,36,41,48,80,28,61,41,80,89,51,80,68,78,76,56,84,73,77,76,73,78,75,90,66,94,53,73,65,47,79,40,58,56,40,90,79,54,43,55,53,52,37,50,49,36,36,73,76,66,65,28,49,63,44,74,36,71,61,92,51,70,80,74,74,47,82,70,96,58,84,83,60,64,48,74,33,21,21,32,34,39,41,45,32,69,77,74,36,30,39,71,49,74,39,92,52,31,44,51,61,55,51,51,50,52,53,47,30,46,75,70,67,37,40,90,82,35,54,64,23,33,52,37,70,70,72,45,93,76,48,46,70,56,94,62,72,48,77,78,43,77,36,82,49,66,70,61,39,41,53,50,47,15,50,56,46,63,71,42,59,84,48,48,63,53,89,60,72,61,54,92,73,62,76,79,49,51,69,54,47,52,55,55,52,54,57,54,52,65,56,53,68,71,75,67,84,82,78,84,89,80,86,85,86,73,71,68,75,68,59,68,69,63,67,80,73,76,125

Nearest PDB structures (foldseek):
  8vbf-assembly1_B  TM=7.535E-01  e=3.512E+00  Human immunodeficiency virus 1
  6p2g-assembly1_B  TM=5.654E-01  e=7.099E+00  HIV-1 M:B_HXB2R
  4cmq-assembly1_A  TM=2.717E-01  e=2.197E+00  Streptococcus pyogenes serotype M1

Sequence (364 aa):
MGNPVAPILANLWMEYFEAEVLRQYKNIIKVWKRNVDEIFCIFTGSQQDIEQYIRDLNSIHANMKFTYKMETDRTLAFLGIELSVRADGTLSHGIYWKSTAAGRFPNATSHHHPRLLQSKITSLKNRLHDLCDSEHLEQELDNLSKVLPKNGYHMNRRFKQLKKCGQPQGKTRPIYLPYIQGVTDKIGSLLVRKYSIPTIYQSGTKIKQLLSKPKDDLRLQKPGIYKINCSCGMYYIGQTRRTIAKRFKEHKAALKNKEIEKTAVAEHVLDSGPGHSIEDRVEVISNDPCDRSRRIREAIEIRKRKPFTFNRVGGLKLSGKWDQVIEKISLKKINNMDTDSLEYEGIQPVQQRYALESVENKLF

Secondary structure (DSSP, 8-state):
---TTHHHHHHHHHHHHHHHHHHHSTTTEEEEEEETTEEEEEE-S-HHHHHHHHHHHHHS-TT--------BTTEEEETTEEEEE-TTSPEEEEE---TT-------TTSSS-HHHHHHHHHHHHHHHHHHS-HHHHHHHHHHHHHHHHHTT----GGGG-----PPPSS-PPPEEEE--TTTHHHHHHHHHHHH---EEEE----HHHHSPPSS---GGGS-EEEEEEBTTS-EEEEEESS-HHHHHHHHHHHHHTT-GGG-HHHHHHHHS-TT--B-SPPEEEEE---HHHHHHHHHHHHHTTTTSB--SS-SS---GGGHHHHHHHHHHHHHHHSSS--SS-----SSTTTTTHHHHTT--

InterPro domains:
  IPR000305 GIY-YIG endonuclease [PS50164] (221-312)
  IPR035901 GIY-YIG endonuclease superfamily [G3DSA:3.40.1440.10] (222-314)
  IPR058912 Helix-turn-helix domain, animal [PF26215] (105-161)

Foldseek 3Di:
DDDPCVLVVQVVVVVVLCVVLCVVCVVFWPDWDDDRPDIDTDGNDDPVVVVVSQVVSCVPDVPDHDDDDDDDPQWDDDPQWIWHQDPVRDIFIAGDDDPPDPLDDQACPPLDDNVVVVVVVVVLLVCLVVTHDPVCSVVSVVVVVVSNVVSVDDDDPCSVDPPPPPDQPDPAEAAEDERDPPPVVVVQVCCCPVPVHHYDYDHPDDVVNVDDDPDDPPLQQFWAWKWKAKQVQAIAIDGDLGGNVVVVVVLVVCCVVLVCVPDLSSVCQVVVDPRIDIDPDMGGPDGDNDPVVRQVVSLLVLVLDPPRYSDPDSGDDDDPVCVVVSVVVSVVVVVVVVVVPPDDDDDDDPPVPPPPVVPVVPPD